Protein AF-A0A0C9XJN9-F1 (afdb_monomer_lite)

Secondary structure (DSSP, 8-state):
--HHHHHHHHHHHHHHHHHHHHS-HHHHHHHHHHHHHHHHHHHHHHHT-HHHHHHHHHHHHHHHHHHHHHHHHHHHTTTTTT--HHHHHHHHHHHHHHHHHHHHHHHHHHHT-SHHHHHHHHHTTHHHHHHHHHHHHHHHHHHHHHHHHHHHHHHHHHHHHHHHH-TT-----S--SSSSSSSSSSS-----

Sequence (192 aa):
MFSALQDNQEIKSSVWMIILSIIPSDLVRTGALLLGGTIVISHIVHAIRPRDLMDKLQMRLLHAEEKRKALKATIDSGIMVEADANFIEQIERRFRRLRYNVFALQERTLLASGLLQEIQAVRRGQSFEIYKCLEDVKALEKELEIHRATVMKNRYYWWRRSEVTSPWKYPLFSCFPLLAGLRFLCSFVLPV

Structure (mmCIF, N/CA/C/O backbone):
data_AF-A0A0C9XJN9-F1
#
_entry.id   AF-A0A0C9XJN9-F1
#
loop_
_atom_site.group_PDB
_atom_site.id
_atom_site.type_symbol
_atom_site.label_atom_id
_atom_site.label_alt_id
_atom_site.label_comp_id
_atom_site.label_asym_id
_atom_site.label_entity_id
_atom_site.label_seq_id
_atom_site.pdbx_PDB_ins_code
_atom_site.Cartn_x
_atom_site.Cartn_y
_atom_site.Cartn_z
_atom_site.occupancy
_atom_site.B_iso_or_equiv
_atom_site.auth_seq_id
_atom_site.auth_comp_id
_atom_site.auth_asym_id
_atom_site.auth_atom_id
_atom_site.pdbx_PDB_model_num
ATOM 1 N N . MET A 1 1 ? -13.329 -28.765 62.875 1.00 46.09 1 MET A N 1
ATOM 2 C CA . MET A 1 1 ? -13.059 -27.682 61.896 1.00 46.09 1 MET A CA 1
ATOM 3 C C . MET A 1 1 ? -13.474 -28.018 60.460 1.00 46.09 1 MET A C 1
ATOM 5 O O . MET A 1 1 ? -13.757 -27.081 59.733 1.00 46.09 1 MET A O 1
ATOM 9 N N . PHE A 1 2 ? -13.575 -29.292 60.048 1.00 46.88 2 PHE A N 1
ATOM 10 C CA . PHE A 1 2 ? -14.027 -29.671 58.694 1.00 46.88 2 PHE A CA 1
ATOM 11 C C . PHE A 1 2 ? -15.536 -29.470 58.431 1.00 46.88 2 PHE A C 1
ATOM 13 O O . PHE A 1 2 ? -15.917 -29.177 57.305 1.00 46.88 2 PHE A O 1
ATOM 20 N N . SER A 1 3 ? -16.385 -29.537 59.462 1.00 51.47 3 SER A N 1
ATOM 21 C CA . SER A 1 3 ? -17.848 -29.439 59.313 1.00 51.47 3 SER A CA 1
ATOM 22 C C . SER A 1 3 ? -18.331 -28.059 58.829 1.00 51.47 3 SER A C 1
ATOM 24 O O . SER A 1 3 ? -19.159 -27.980 57.935 1.00 51.47 3 SER A O 1
ATOM 26 N N . ALA A 1 4 ? -17.729 -26.961 59.306 1.00 50.91 4 ALA A N 1
ATOM 27 C CA . ALA A 1 4 ? -18.144 -25.596 58.945 1.00 50.91 4 ALA A CA 1
ATOM 28 C C . ALA A 1 4 ? -17.757 -25.163 57.510 1.00 50.91 4 ALA A C 1
ATOM 30 O O . ALA A 1 4 ? -18.305 -24.197 56.972 1.00 50.91 4 ALA A O 1
ATOM 31 N N . LEU A 1 5 ? -16.794 -25.849 56.882 1.00 49.41 5 LEU A N 1
ATOM 32 C CA . LEU A 1 5 ? -16.439 -25.635 55.472 1.00 49.41 5 LEU A CA 1
ATOM 33 C C . LEU A 1 5 ? -17.389 -26.390 54.538 1.00 49.41 5 LEU A C 1
ATOM 35 O O . LEU A 1 5 ? -17.719 -25.878 53.471 1.00 49.41 5 LEU A O 1
ATOM 39 N N . GLN A 1 6 ? -17.852 -27.566 54.965 1.00 51.94 6 GLN A N 1
ATOM 40 C CA . GLN A 1 6 ? -18.775 -28.404 54.206 1.00 51.94 6 GLN A CA 1
ATOM 41 C C . GLN A 1 6 ? -20.182 -27.788 54.163 1.00 51.94 6 GLN A C 1
ATOM 43 O O . GLN A 1 6 ? -20.753 -27.674 53.079 1.00 51.94 6 GLN A O 1
ATOM 48 N N . ASP A 1 7 ? -20.651 -27.226 55.284 1.00 55.78 7 ASP A N 1
ATOM 49 C CA . ASP A 1 7 ? -21.923 -26.488 55.352 1.00 55.78 7 ASP A CA 1
ATOM 50 C C . ASP A 1 7 ? -21.935 -25.279 54.400 1.00 55.78 7 ASP A C 1
ATOM 52 O O . ASP A 1 7 ? -22.886 -25.056 53.654 1.00 55.78 7 ASP A O 1
ATOM 56 N N . ASN A 1 8 ? -20.837 -24.516 54.335 1.00 59.59 8 ASN A N 1
ATOM 57 C CA . ASN A 1 8 ? -20.725 -23.381 53.413 1.00 59.59 8 ASN A CA 1
ATOM 58 C C . ASN A 1 8 ? -20.708 -23.800 51.936 1.00 59.59 8 ASN A C 1
ATOM 60 O O . ASN A 1 8 ? -21.125 -23.025 51.072 1.00 59.59 8 ASN A O 1
ATOM 64 N N . GLN A 1 9 ? -20.215 -25.000 51.627 1.00 57.84 9 GLN A N 1
ATOM 65 C CA . GLN A 1 9 ? -20.117 -25.513 50.264 1.00 57.84 9 GLN A CA 1
ATOM 66 C C . GLN A 1 9 ? -21.466 -26.062 49.774 1.00 57.84 9 GLN A C 1
ATOM 68 O O . GLN A 1 9 ? -21.855 -25.795 48.633 1.00 57.84 9 GLN A O 1
ATOM 73 N N . GLU A 1 10 ? -22.220 -26.730 50.650 1.00 59.00 10 GLU A N 1
ATOM 74 C CA . GLU A 1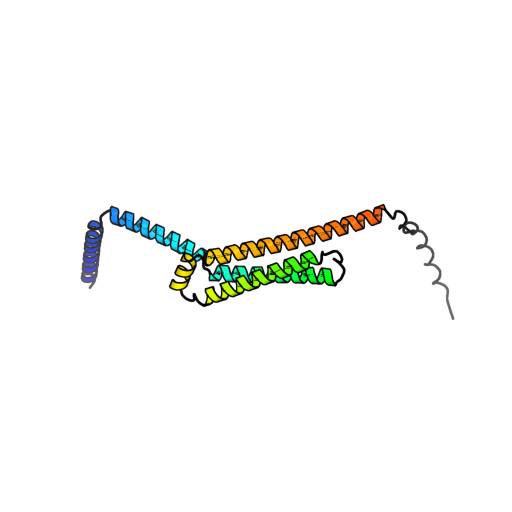 10 ? -23.592 -27.186 50.389 1.00 59.00 10 GLU A CA 1
ATOM 75 C C . GLU A 1 10 ? -24.580 -26.019 50.265 1.00 59.00 10 GLU A C 1
ATOM 77 O O . GLU A 1 10 ? -25.413 -26.006 49.350 1.00 59.00 10 GLU A O 1
ATOM 82 N N . ILE A 1 11 ? -24.433 -24.988 51.106 1.00 61.34 11 ILE A N 1
ATOM 83 C CA . ILE A 1 11 ? -25.227 -23.755 51.010 1.00 61.34 11 ILE A CA 1
ATOM 84 C C . ILE A 1 11 ? -24.917 -23.029 49.696 1.00 61.34 11 ILE A C 1
ATOM 86 O O . ILE A 1 11 ? -25.841 -22.635 48.983 1.00 61.34 11 ILE A O 1
ATOM 90 N N . LYS A 1 12 ? -23.638 -22.913 49.305 1.00 64.19 12 LYS A N 1
ATOM 91 C CA . LYS A 1 12 ? -23.269 -22.343 47.997 1.00 64.19 12 LYS A CA 1
ATOM 92 C C . LYS A 1 12 ? -23.894 -23.135 46.852 1.00 64.19 12 LYS A C 1
ATOM 94 O O . LYS A 1 12 ? -24.492 -22.532 45.968 1.00 64.19 12 LYS A O 1
ATOM 99 N N . SER A 1 13 ? -23.768 -24.461 46.868 1.00 66.25 13 SER A N 1
ATOM 100 C CA . SER A 1 13 ? -24.284 -25.347 45.816 1.00 66.25 13 SER A CA 1
ATOM 101 C C . SER A 1 13 ? -25.801 -25.211 45.638 1.00 66.25 13 SER A C 1
ATOM 103 O O . SER A 1 13 ? -26.292 -25.023 44.523 1.00 66.25 13 SER A O 1
ATOM 105 N N . SER A 1 14 ? -26.539 -25.202 46.750 1.00 68.75 14 SER A N 1
ATOM 106 C CA . SER A 1 14 ? -28.000 -25.067 46.751 1.00 68.75 14 SER A CA 1
ATOM 107 C C . SER A 1 14 ? -28.451 -23.699 46.236 1.00 68.75 14 SER A C 1
ATOM 109 O O . SER A 1 14 ? -29.376 -23.607 45.431 1.00 68.75 14 SER A O 1
ATOM 111 N N . VAL A 1 15 ? -27.751 -22.630 46.628 1.00 75.31 15 VAL A N 1
ATOM 112 C CA . VAL A 1 15 ? -28.018 -21.268 46.144 1.00 75.31 15 VAL A CA 1
ATOM 113 C C . VAL A 1 15 ? -27.729 -21.142 44.642 1.00 75.31 15 VAL A C 1
ATOM 115 O O . VAL A 1 15 ? -28.530 -20.552 43.919 1.00 75.31 15 VAL A O 1
ATOM 118 N N . TRP A 1 16 ? -26.646 -21.745 44.139 1.00 68.62 16 TRP A N 1
ATOM 119 C CA . TRP A 1 16 ? -26.344 -21.768 42.702 1.00 68.62 16 TRP A CA 1
ATOM 120 C C . TRP A 1 16 ? -27.405 -22.520 41.888 1.00 68.62 16 TRP A C 1
ATOM 122 O O . TRP A 1 16 ? -27.782 -22.044 40.818 1.00 68.62 16 TRP A O 1
ATOM 132 N N . MET A 1 17 ? -27.937 -23.641 42.391 1.00 72.69 17 MET A N 1
ATOM 133 C CA . MET A 1 17 ? -29.028 -24.364 41.720 1.00 72.69 17 MET A CA 1
ATOM 134 C C . MET A 1 17 ? -30.319 -23.544 41.634 1.00 72.69 17 MET A C 1
ATOM 136 O O . MET A 1 17 ? -30.967 -23.549 40.590 1.00 72.69 17 MET A O 1
ATOM 140 N N . ILE A 1 18 ? -30.677 -22.805 42.690 1.00 70.19 18 ILE A N 1
ATOM 141 C CA . ILE A 1 18 ? -31.868 -21.940 42.693 1.00 70.19 18 ILE A CA 1
ATOM 142 C C . ILE A 1 18 ? -31.698 -20.799 41.684 1.00 70.19 18 ILE A C 1
ATOM 144 O O . ILE A 1 18 ? -32.596 -20.538 40.886 1.00 70.19 18 ILE A O 1
ATOM 148 N N . ILE A 1 19 ? -30.524 -20.161 41.658 1.00 65.25 19 ILE A N 1
ATOM 149 C CA . ILE A 1 19 ? -30.217 -19.089 40.702 1.00 65.25 19 ILE A CA 1
ATOM 150 C C . ILE A 1 19 ? -30.276 -19.612 39.258 1.00 65.25 19 ILE A C 1
ATOM 152 O O . ILE A 1 19 ? -30.879 -18.965 38.406 1.00 65.25 19 ILE A O 1
ATOM 156 N N . LEU A 1 20 ? -29.717 -20.795 38.978 1.00 64.06 20 LEU A N 1
ATOM 157 C CA . LEU A 1 20 ? -29.763 -21.410 37.644 1.00 64.06 20 LEU A CA 1
ATOM 158 C C . LEU A 1 20 ? -31.176 -21.869 37.247 1.00 64.06 20 LEU A C 1
ATOM 160 O O . LEU A 1 20 ? -31.517 -21.811 36.069 1.00 64.06 20 LEU A O 1
ATOM 164 N N . SER A 1 21 ? -32.007 -22.274 38.212 1.00 65.25 21 SER A N 1
ATOM 165 C CA . SER A 1 21 ? -33.401 -22.687 37.996 1.00 65.25 21 SER A CA 1
ATOM 166 C C . SER A 1 21 ? -34.347 -21.523 37.692 1.00 65.25 21 SER A C 1
ATOM 168 O O . SER A 1 21 ? -35.400 -21.747 37.096 1.00 65.25 21 SER A O 1
ATOM 170 N N . ILE A 1 22 ? -34.021 -20.304 38.130 1.00 70.50 22 ILE A N 1
ATOM 171 C CA . ILE A 1 22 ? -34.845 -19.104 37.907 1.00 70.50 22 ILE A CA 1
ATOM 172 C C . ILE A 1 22 ? -34.565 -18.489 36.529 1.00 70.50 22 ILE A C 1
ATOM 174 O O . ILE A 1 22 ? -35.400 -17.760 35.996 1.00 70.50 22 ILE A O 1
ATOM 178 N N . ILE A 1 23 ? -33.409 -18.783 35.928 1.00 65.12 23 ILE A N 1
ATOM 179 C CA . ILE A 1 23 ? -33.031 -18.245 34.622 1.00 65.12 23 ILE A CA 1
ATOM 180 C C . ILE A 1 23 ? -33.812 -18.996 33.532 1.00 65.12 23 ILE A C 1
ATOM 182 O O . ILE A 1 23 ? -33.575 -20.187 33.321 1.00 65.12 23 ILE A O 1
ATOM 186 N N . PRO A 1 24 ? -34.724 -18.332 32.798 1.00 73.50 24 PRO A N 1
ATOM 187 C CA . PRO A 1 24 ? -35.460 -18.995 31.735 1.00 73.50 24 PRO A CA 1
ATOM 188 C C . PRO A 1 24 ? -34.492 -19.447 30.637 1.00 73.50 24 PRO A C 1
ATOM 190 O O . PRO A 1 24 ? -33.534 -18.745 30.305 1.00 73.50 24 PRO A O 1
ATOM 193 N N . SER A 1 25 ? -34.755 -20.620 30.053 1.00 71.31 25 SER A N 1
ATOM 194 C CA . SER A 1 25 ? -33.930 -21.213 28.986 1.00 71.31 25 SER A CA 1
ATOM 195 C C . SER A 1 25 ? -33.677 -20.233 27.828 1.00 71.31 25 SER A C 1
ATOM 197 O O . SER A 1 25 ? -32.578 -20.182 27.269 1.00 71.31 25 SER A O 1
ATOM 199 N N . ASP A 1 26 ? -34.650 -19.363 27.548 1.00 72.75 26 ASP A N 1
ATOM 200 C CA . ASP A 1 26 ? -34.541 -18.300 26.550 1.00 72.75 26 ASP A CA 1
ATOM 201 C C . ASP A 1 26 ? -33.481 -17.245 26.892 1.00 72.75 26 ASP A C 1
ATOM 203 O O . ASP A 1 26 ? -32.819 -16.733 25.988 1.00 72.75 26 ASP A O 1
ATOM 207 N N . LEU A 1 27 ? -33.239 -16.949 28.173 1.00 75.00 27 LEU A N 1
ATOM 208 C CA . LEU A 1 27 ? -32.198 -16.009 28.600 1.00 75.00 27 LEU A CA 1
ATOM 209 C C . LEU A 1 27 ? -30.798 -16.607 28.422 1.00 75.00 27 LEU A C 1
ATOM 211 O O . LEU A 1 27 ? -29.891 -15.907 27.980 1.00 75.00 27 LEU A O 1
ATOM 215 N N . VAL A 1 28 ? -30.628 -17.908 28.690 1.00 75.12 28 VAL A N 1
ATOM 216 C CA . VAL A 1 28 ? -29.363 -18.621 28.432 1.00 75.12 28 VAL A CA 1
ATOM 217 C C . VAL A 1 28 ? -29.086 -18.678 26.933 1.00 75.12 28 VAL A C 1
ATOM 219 O O . VAL A 1 28 ? -27.970 -18.402 26.497 1.00 75.12 28 VAL A O 1
ATOM 222 N N . ARG A 1 29 ? -30.111 -18.965 26.123 1.00 74.31 29 ARG A N 1
ATOM 223 C CA . ARG A 1 29 ? -29.998 -19.012 24.661 1.00 74.31 29 ARG A CA 1
ATOM 224 C C . ARG A 1 29 ? -29.689 -17.640 24.061 1.00 74.31 29 ARG A C 1
ATOM 226 O O . ARG A 1 29 ? -28.806 -17.528 23.211 1.00 74.31 29 ARG A O 1
ATOM 233 N N . THR A 1 30 ? -30.367 -16.595 24.531 1.00 79.75 30 THR A N 1
ATOM 234 C CA . THR A 1 30 ? -30.127 -15.209 24.098 1.00 79.75 30 THR A CA 1
ATOM 235 C C . THR A 1 30 ? -28.755 -14.721 24.563 1.00 79.75 30 THR A C 1
ATOM 237 O O . THR A 1 30 ? -28.025 -14.110 23.786 1.00 79.75 30 THR A O 1
ATOM 240 N N . GLY A 1 31 ? -28.352 -15.057 25.791 1.00 77.81 31 GLY A N 1
ATOM 241 C CA . GLY A 1 31 ? -27.025 -14.768 26.329 1.00 77.81 31 GLY A CA 1
ATOM 242 C C . GLY A 1 31 ? -25.911 -15.461 25.546 1.00 77.81 31 GLY A C 1
ATOM 243 O O . GLY A 1 31 ? -24.922 -14.820 25.206 1.00 77.81 31 GLY A O 1
ATOM 244 N N . ALA A 1 32 ? -26.091 -16.731 25.177 1.00 79.75 32 ALA A N 1
ATOM 245 C CA . ALA A 1 32 ? -25.145 -17.473 24.345 1.00 79.75 32 ALA A CA 1
ATOM 246 C C . ALA A 1 32 ? -25.030 -16.889 22.927 1.00 79.75 32 ALA A C 1
ATOM 248 O O . ALA A 1 32 ? -23.923 -16.772 22.403 1.00 79.75 32 ALA A O 1
ATOM 249 N N . LEU A 1 33 ? -26.145 -16.462 22.324 1.00 77.75 33 LEU A N 1
ATOM 250 C CA . LEU A 1 33 ? -26.145 -15.762 21.034 1.00 77.75 33 LEU A CA 1
ATOM 251 C C . LEU A 1 33 ? -25.441 -14.399 21.117 1.00 77.75 33 LEU A C 1
ATOM 253 O O . LEU A 1 33 ? -24.664 -14.058 20.227 1.00 77.75 33 LEU A O 1
ATOM 257 N N . LEU A 1 34 ? -25.664 -13.638 22.191 1.00 78.81 34 LEU A N 1
ATOM 258 C CA . LEU A 1 34 ? -25.014 -12.344 22.422 1.00 78.81 34 LEU A CA 1
ATOM 259 C C . LEU A 1 34 ? -23.513 -12.490 22.704 1.00 78.81 34 LEU A C 1
ATOM 261 O O . LEU A 1 34 ? -22.707 -11.748 22.145 1.00 78.81 34 LEU A O 1
ATOM 265 N N . LEU A 1 35 ? -23.110 -13.461 23.524 1.00 76.56 35 LEU A N 1
ATOM 266 C CA . LEU A 1 35 ? -21.700 -13.758 23.792 1.00 76.56 35 LEU A CA 1
ATOM 267 C C . LEU A 1 35 ? -20.997 -14.282 22.537 1.00 76.56 35 LEU A C 1
ATOM 269 O O . LEU A 1 35 ? -19.944 -13.773 22.170 1.00 76.56 35 LEU A O 1
ATOM 273 N N . GLY A 1 36 ? -21.608 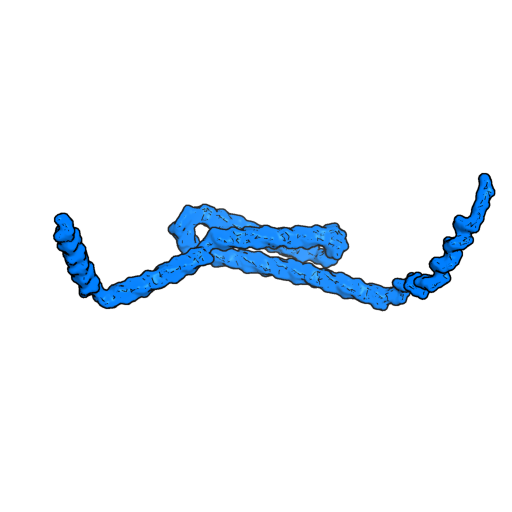-15.226 21.818 1.00 74.62 36 GLY A N 1
ATOM 274 C CA . GLY A 1 36 ? -21.078 -15.720 20.547 1.00 74.62 36 GLY A CA 1
ATOM 275 C C . GLY A 1 36 ? -20.936 -14.602 19.512 1.00 74.62 36 GLY A C 1
ATOM 276 O O . GLY A 1 36 ? -19.886 -14.462 18.884 1.00 74.62 36 GLY A O 1
ATOM 277 N N . GLY A 1 37 ? -21.950 -13.742 19.393 1.00 72.00 37 GLY A N 1
ATOM 278 C CA . GLY A 1 37 ? -21.922 -12.577 18.511 1.00 72.00 37 GLY A CA 1
ATOM 279 C C . GLY A 1 37 ? -20.837 -11.569 18.887 1.00 72.00 37 GLY A C 1
ATOM 280 O O . GLY A 1 37 ? -20.096 -11.110 18.020 1.00 72.00 37 GLY A O 1
ATOM 281 N N . THR A 1 38 ? -20.689 -11.245 20.173 1.00 71.50 38 THR A N 1
ATOM 282 C CA . THR A 1 38 ? -19.665 -10.289 20.631 1.00 71.50 38 THR A CA 1
ATOM 283 C C . THR A 1 38 ? -18.250 -10.836 20.483 1.00 71.50 38 THR A C 1
ATOM 285 O O . THR A 1 38 ? -17.370 -10.066 20.113 1.00 71.50 38 THR A O 1
ATOM 288 N N . ILE A 1 39 ? -18.024 -12.143 20.666 1.00 69.88 39 ILE A N 1
ATOM 289 C CA . ILE A 1 39 ? -16.729 -12.784 20.393 1.00 69.88 39 ILE A CA 1
ATOM 290 C C . ILE A 1 39 ? -16.387 -12.673 18.906 1.00 69.88 39 ILE A C 1
ATOM 292 O O . ILE A 1 39 ? -15.291 -12.230 18.574 1.00 69.88 39 ILE A O 1
ATOM 296 N N . VAL A 1 40 ? -17.320 -12.998 18.005 1.00 66.69 40 VAL A N 1
ATOM 297 C CA . VAL A 1 40 ? -17.091 -12.902 16.551 1.00 66.69 40 VAL A CA 1
ATOM 298 C C . VAL A 1 40 ? -16.804 -11.459 16.133 1.00 66.69 40 VAL A C 1
ATOM 300 O O . VAL A 1 40 ? -15.829 -11.201 15.429 1.00 66.69 40 VAL A O 1
ATOM 303 N N . ILE A 1 41 ? -17.601 -10.500 16.608 1.00 67.19 41 ILE A N 1
ATOM 304 C CA . ILE A 1 41 ? -17.407 -9.078 16.297 1.00 67.19 41 ILE A CA 1
ATOM 305 C C . ILE A 1 41 ? -16.085 -8.574 16.887 1.00 67.19 41 ILE A C 1
ATOM 307 O O . ILE A 1 41 ? -15.339 -7.884 16.199 1.00 67.19 41 ILE A O 1
ATOM 311 N N . SER A 1 42 ? -15.752 -8.949 18.124 1.00 63.22 42 SER A N 1
ATOM 312 C CA . SER A 1 42 ? -14.486 -8.589 18.768 1.00 63.22 42 SER A CA 1
ATOM 313 C C . SER A 1 42 ? -13.288 -9.152 18.005 1.00 63.22 42 SER A C 1
ATOM 315 O O . SER A 1 42 ? -12.322 -8.428 17.776 1.00 63.22 42 SER A O 1
ATOM 317 N N . HIS A 1 43 ? -13.374 -10.393 17.523 1.00 61.03 43 HIS A N 1
ATOM 318 C CA . HIS A 1 43 ? -12.314 -11.033 16.748 1.00 61.03 43 HIS A CA 1
ATOM 319 C C . HIS A 1 43 ? -12.125 -10.380 15.370 1.00 61.03 43 HIS A C 1
ATOM 321 O O . HIS A 1 43 ? -10.994 -10.193 14.921 1.00 61.03 43 HIS A O 1
ATOM 327 N N . ILE A 1 44 ? -13.219 -9.977 14.714 1.00 62.06 44 ILE A N 1
ATOM 328 C CA . ILE A 1 44 ? -13.185 -9.224 13.452 1.00 62.06 44 ILE A CA 1
ATOM 329 C C . ILE A 1 44 ? -12.580 -7.834 13.676 1.00 62.06 44 ILE A C 1
ATOM 331 O O . ILE A 1 44 ? -11.708 -7.410 12.923 1.00 62.06 44 ILE A O 1
ATOM 335 N N . VAL A 1 45 ? -12.990 -7.134 14.734 1.00 61.97 45 VAL A N 1
ATOM 336 C CA . VAL A 1 45 ? -12.446 -5.816 15.090 1.00 61.97 45 VAL A CA 1
ATOM 337 C C . VAL A 1 45 ? -10.958 -5.909 15.436 1.00 61.97 45 VAL A C 1
ATOM 339 O O . VAL A 1 45 ? -10.190 -5.042 15.022 1.00 61.97 45 VAL A O 1
ATOM 342 N N . HIS A 1 46 ? -10.527 -6.977 16.116 1.00 58.91 46 HIS A N 1
ATOM 343 C CA . HIS A 1 46 ? -9.112 -7.227 16.390 1.00 58.91 46 HIS A CA 1
ATOM 344 C C . HIS A 1 46 ? -8.305 -7.544 15.128 1.00 58.91 46 HIS A C 1
ATOM 346 O O . HIS A 1 46 ? -7.200 -7.031 14.985 1.00 58.91 46 HIS A O 1
ATOM 352 N N . ALA A 1 47 ? -8.846 -8.321 14.188 1.00 59.69 47 ALA A N 1
ATOM 353 C CA . ALA A 1 47 ? -8.185 -8.591 12.907 1.00 59.69 47 ALA A CA 1
ATOM 354 C C . ALA A 1 47 ? -8.098 -7.345 12.003 1.00 59.69 47 ALA A C 1
ATOM 356 O O . ALA A 1 47 ? -7.228 -7.253 11.138 1.00 59.69 47 ALA A O 1
ATOM 357 N N . ILE A 1 48 ? -8.999 -6.381 12.204 1.00 65.62 48 ILE A N 1
ATOM 358 C CA . ILE A 1 48 ? -9.108 -5.132 11.440 1.00 65.62 48 ILE A CA 1
ATOM 359 C C . ILE A 1 48 ? -8.493 -3.961 12.230 1.00 65.62 48 ILE A C 1
ATOM 361 O O . ILE A 1 48 ? -8.822 -2.793 12.007 1.00 65.62 48 ILE A O 1
ATOM 365 N N . ARG A 1 49 ? -7.581 -4.243 13.170 1.00 72.56 49 ARG A N 1
ATOM 366 C CA . ARG A 1 49 ? -6.978 -3.193 13.989 1.00 72.56 49 ARG A CA 1
ATOM 367 C C . ARG A 1 49 ? -6.308 -2.148 13.081 1.00 72.56 49 ARG A C 1
ATOM 369 O O . ARG A 1 49 ? -5.402 -2.496 12.321 1.00 72.56 49 ARG A O 1
ATOM 376 N N . PRO A 1 50 ? -6.725 -0.867 13.138 1.00 71.88 50 PRO A N 1
ATOM 377 C CA . PRO A 1 50 ? -6.230 0.156 12.218 1.00 71.88 50 PRO A CA 1
ATOM 378 C C . PRO A 1 50 ? -4.714 0.346 12.300 1.00 71.88 50 PRO A C 1
ATOM 380 O O . PRO A 1 50 ? -4.088 0.651 11.293 1.00 71.88 50 PRO A O 1
ATOM 383 N N . ARG A 1 51 ? -4.121 0.112 13.479 1.00 78.44 51 ARG A N 1
ATOM 384 C CA . ARG A 1 51 ? -2.670 0.177 13.708 1.00 78.44 51 ARG A CA 1
ATOM 385 C C . ARG A 1 51 ? -1.906 -0.891 12.931 1.00 78.44 51 ARG A C 1
ATOM 387 O O . ARG A 1 51 ? -1.068 -0.542 12.114 1.00 78.44 51 ARG A O 1
ATOM 394 N N . ASP A 1 52 ? -2.268 -2.160 13.090 1.00 82.06 52 ASP A N 1
ATOM 395 C CA . ASP A 1 52 ? -1.611 -3.267 12.383 1.00 82.06 52 ASP A CA 1
ATOM 396 C C . ASP A 1 52 ? -1.743 -3.111 10.855 1.00 82.06 52 ASP A C 1
ATOM 398 O O . ASP A 1 52 ? -0.817 -3.395 10.089 1.00 82.06 52 ASP A O 1
ATOM 402 N N . LEU A 1 53 ? -2.897 -2.612 10.392 1.00 82.25 53 LEU A N 1
ATOM 403 C CA . LEU A 1 53 ? -3.112 -2.285 8.983 1.00 82.25 53 LEU A CA 1
ATOM 404 C C . LEU A 1 53 ? -2.258 -1.094 8.522 1.00 82.25 53 LEU A C 1
ATOM 406 O O . LEU A 1 53 ? -1.752 -1.122 7.398 1.00 82.25 53 LEU A O 1
ATOM 410 N N . MET A 1 54 ? -2.081 -0.075 9.367 1.00 86.12 54 MET A N 1
ATOM 411 C CA . MET A 1 54 ? -1.230 1.083 9.093 1.00 86.12 54 MET A CA 1
ATOM 412 C C . MET A 1 54 ? 0.241 0.680 8.974 1.00 86.12 54 MET A C 1
ATOM 414 O O . MET A 1 54 ? 0.886 1.046 7.994 1.00 86.12 54 MET A O 1
ATOM 418 N N . ASP A 1 55 ? 0.748 -0.141 9.892 1.00 87.06 55 ASP A N 1
ATOM 419 C CA . ASP A 1 55 ? 2.131 -0.632 9.858 1.00 87.06 55 ASP A CA 1
ATOM 420 C C . ASP A 1 55 ? 2.390 -1.433 8.574 1.00 87.06 55 ASP A C 1
ATOM 422 O O . ASP A 1 55 ? 3.376 -1.231 7.859 1.00 87.06 55 ASP A O 1
ATOM 426 N N . LYS A 1 56 ? 1.439 -2.297 8.199 1.00 88.62 56 LYS A N 1
ATOM 427 C CA . LYS A 1 56 ? 1.499 -3.051 6.942 1.00 88.62 56 LYS A CA 1
ATOM 428 C C . LYS A 1 56 ? 1.472 -2.141 5.713 1.00 88.62 56 LYS A C 1
ATOM 430 O O . LYS A 1 56 ? 2.160 -2.427 4.728 1.00 88.62 56 LYS A O 1
ATOM 435 N N . LEU A 1 57 ? 0.669 -1.077 5.744 1.00 88.31 57 LEU A N 1
ATOM 436 C CA . LEU A 1 57 ? 0.598 -0.083 4.675 1.00 88.31 57 LEU A CA 1
ATOM 437 C C . LEU A 1 57 ? 1.919 0.684 4.547 1.00 88.31 57 LEU A C 1
ATOM 439 O O . LEU A 1 57 ? 2.421 0.829 3.434 1.00 88.31 57 LEU A O 1
ATOM 443 N N . GLN A 1 58 ? 2.513 1.111 5.662 1.00 89.75 58 GLN A N 1
ATOM 444 C CA . GLN A 1 58 ? 3.804 1.801 5.690 1.00 89.75 58 GLN A CA 1
ATOM 445 C C . GLN A 1 58 ? 4.927 0.935 5.124 1.00 89.75 58 GLN A C 1
ATOM 447 O O . GLN A 1 58 ? 5.655 1.381 4.237 1.00 89.75 58 GLN A O 1
ATOM 452 N N . MET A 1 59 ? 5.026 -0.322 5.564 1.00 89.62 59 MET A N 1
ATOM 453 C CA . MET A 1 59 ? 6.036 -1.255 5.059 1.00 89.62 59 MET A CA 1
ATOM 454 C C . MET A 1 59 ? 5.915 -1.468 3.547 1.00 89.62 59 MET A C 1
ATOM 456 O O . MET A 1 59 ? 6.914 -1.461 2.828 1.00 89.62 59 MET A O 1
ATOM 460 N N . ARG A 1 60 ? 4.687 -1.604 3.034 1.00 88.62 60 ARG A N 1
ATOM 461 C CA . ARG A 1 60 ? 4.449 -1.727 1.587 1.00 88.62 60 ARG A CA 1
ATOM 462 C C . ARG A 1 60 ? 4.768 -0.446 0.829 1.00 88.62 60 ARG A C 1
ATOM 464 O O . ARG A 1 60 ? 5.305 -0.517 -0.270 1.00 88.62 60 ARG A O 1
ATOM 471 N N . LEU A 1 61 ? 4.459 0.715 1.400 1.00 90.38 61 LEU A N 1
ATOM 472 C CA . LEU A 1 61 ? 4.782 1.998 0.785 1.00 90.38 61 LEU A CA 1
ATOM 473 C C . LEU A 1 61 ? 6.301 2.191 0.660 1.00 90.38 61 LEU A C 1
ATOM 475 O O . LEU A 1 61 ? 6.763 2.630 -0.392 1.00 90.38 61 LEU A O 1
ATOM 479 N N . LEU A 1 62 ? 7.073 1.808 1.682 1.00 90.25 62 LEU A N 1
ATOM 480 C CA . LEU A 1 62 ? 8.540 1.824 1.641 1.00 90.25 62 LEU A CA 1
ATOM 481 C C . LEU A 1 62 ? 9.086 0.895 0.553 1.00 90.25 62 LEU A C 1
ATOM 483 O O . LEU A 1 62 ? 9.878 1.325 -0.282 1.00 90.25 62 LEU A O 1
ATOM 487 N N . HIS A 1 63 ? 8.597 -0.342 0.495 1.00 89.25 63 HIS A N 1
ATOM 488 C CA . HIS A 1 63 ? 8.996 -1.301 -0.534 1.00 89.25 63 HIS A CA 1
ATOM 489 C C . HIS A 1 63 ? 8.659 -0.815 -1.960 1.00 89.25 63 HIS A C 1
ATOM 491 O O . HIS A 1 63 ? 9.470 -0.932 -2.884 1.00 89.25 63 HIS A O 1
ATOM 497 N N . ALA A 1 64 ? 7.489 -0.200 -2.152 1.00 87.00 64 ALA A N 1
ATOM 498 C CA . ALA A 1 64 ? 7.129 0.432 -3.418 1.00 87.00 64 ALA A CA 1
ATOM 499 C C . ALA A 1 64 ? 8.049 1.625 -3.752 1.00 87.00 64 ALA A C 1
ATOM 501 O O . ALA A 1 64 ? 8.422 1.812 -4.916 1.00 87.00 64 ALA A O 1
ATOM 502 N N . GLU A 1 65 ? 8.458 2.414 -2.750 1.00 89.06 65 GLU A N 1
ATOM 503 C CA . GLU A 1 65 ? 9.424 3.509 -2.916 1.00 89.06 65 GLU A CA 1
ATOM 504 C C . GLU A 1 65 ? 10.791 2.994 -3.382 1.00 89.06 65 GLU A C 1
ATOM 506 O O . GLU A 1 65 ? 11.396 3.570 -4.290 1.00 89.06 65 GLU A O 1
ATOM 511 N N . GLU A 1 66 ? 11.266 1.901 -2.788 1.00 89.44 66 GLU A N 1
ATOM 512 C CA . GLU A 1 66 ? 12.525 1.244 -3.143 1.00 89.44 66 GLU A CA 1
ATOM 513 C C . GLU A 1 66 ? 12.497 0.716 -4.577 1.00 89.44 66 GLU A C 1
ATOM 515 O O . GLU A 1 66 ? 13.388 1.038 -5.369 1.00 89.44 66 GLU A O 1
ATOM 520 N N . LYS A 1 67 ? 11.435 -0.006 -4.962 1.00 85.62 67 LYS A N 1
ATOM 521 C CA . LYS A 1 67 ? 11.243 -0.473 -6.346 1.00 85.62 67 LYS A CA 1
ATOM 522 C C . LYS A 1 67 ? 11.266 0.682 -7.344 1.00 85.62 67 LYS A C 1
ATOM 524 O O . LYS A 1 67 ? 11.904 0.585 -8.394 1.00 85.62 67 LYS A O 1
ATOM 529 N N . ARG A 1 68 ? 10.613 1.799 -7.011 1.00 85.50 68 ARG A N 1
ATOM 530 C CA . ARG A 1 68 ? 10.625 3.010 -7.840 1.00 85.50 68 ARG A CA 1
ATOM 531 C C . ARG A 1 68 ? 12.029 3.613 -7.948 1.00 85.50 68 ARG A C 1
ATOM 533 O O . ARG A 1 68 ? 12.435 3.999 -9.041 1.00 85.50 68 ARG A O 1
ATOM 540 N N . LYS A 1 69 ? 12.775 3.715 -6.841 1.00 86.00 69 LYS A N 1
ATOM 541 C CA . LYS A 1 69 ? 14.160 4.228 -6.842 1.00 86.00 69 LYS A CA 1
ATOM 542 C C . LYS A 1 69 ? 15.080 3.355 -7.696 1.00 86.00 69 LYS A C 1
ATOM 544 O O . LYS A 1 69 ? 15.844 3.896 -8.487 1.00 86.00 69 LYS A O 1
ATOM 549 N N . ALA A 1 70 ? 14.955 2.032 -7.601 1.00 84.62 70 ALA A N 1
ATOM 550 C CA . ALA A 1 70 ? 15.710 1.096 -8.432 1.00 84.62 70 ALA A CA 1
ATOM 551 C C . ALA A 1 70 ? 15.388 1.258 -9.927 1.00 84.62 70 ALA A C 1
ATOM 553 O O . ALA A 1 70 ? 16.292 1.275 -10.764 1.00 84.62 70 ALA A O 1
ATOM 554 N N . LEU A 1 71 ? 14.106 1.441 -10.264 1.00 81.94 71 LEU A N 1
ATOM 555 C CA . LEU A 1 71 ? 13.690 1.740 -11.633 1.00 81.94 71 LEU A CA 1
ATOM 556 C C . LEU A 1 71 ? 14.333 3.040 -12.130 1.00 81.94 71 LEU A C 1
ATOM 558 O O . LEU A 1 71 ? 14.934 3.047 -13.200 1.00 81.94 71 LEU A O 1
ATOM 562 N N . LYS A 1 72 ? 14.278 4.109 -11.326 1.00 81.50 72 LYS A N 1
ATOM 563 C CA . LYS A 1 72 ? 14.889 5.399 -11.669 1.00 81.50 72 LYS A CA 1
ATOM 564 C C . LYS A 1 72 ? 16.403 5.284 -11.875 1.00 81.50 72 LYS A C 1
ATOM 566 O O . LYS A 1 72 ? 16.897 5.750 -12.888 1.00 81.50 72 LYS A O 1
ATOM 571 N N . ALA A 1 73 ? 17.117 4.567 -11.007 1.00 83.81 73 ALA A N 1
ATOM 572 C CA . ALA A 1 73 ? 18.552 4.321 -11.178 1.00 83.81 73 ALA A CA 1
ATOM 573 C C . ALA A 1 73 ? 18.879 3.549 -12.474 1.00 83.81 73 ALA A C 1
ATOM 575 O O . ALA A 1 73 ? 19.898 3.794 -13.119 1.00 83.81 73 ALA A O 1
ATOM 576 N N . THR A 1 74 ? 18.004 2.630 -12.891 1.00 79.81 74 THR A N 1
ATOM 577 C CA . THR A 1 74 ? 18.156 1.885 -14.155 1.00 79.81 74 THR A CA 1
ATOM 578 C C . THR A 1 74 ? 17.917 2.782 -15.382 1.00 79.81 74 THR A C 1
ATOM 580 O O . THR A 1 74 ? 18.529 2.589 -16.433 1.00 79.81 74 THR A O 1
ATOM 583 N N . ILE A 1 75 ? 17.045 3.782 -15.252 1.00 78.00 75 ILE A N 1
ATOM 584 C CA . ILE A 1 75 ? 16.798 4.798 -16.284 1.00 78.00 75 ILE A CA 1
ATOM 585 C C . ILE A 1 75 ? 17.986 5.760 -16.363 1.00 78.00 75 ILE A C 1
ATOM 587 O O . ILE A 1 75 ? 18.557 5.926 -17.437 1.00 78.00 75 ILE A O 1
ATOM 591 N N . ASP A 1 76 ? 18.416 6.302 -15.222 1.00 79.06 76 ASP A N 1
ATOM 592 C CA . ASP A 1 76 ? 19.522 7.263 -15.125 1.00 79.06 76 ASP A CA 1
ATOM 593 C C . ASP A 1 76 ? 20.858 6.655 -15.596 1.00 79.06 76 ASP A C 1
ATOM 595 O O . ASP A 1 76 ? 21.683 7.341 -16.193 1.00 79.06 76 ASP A O 1
ATOM 599 N N . SER A 1 77 ? 21.062 5.347 -15.398 1.00 80.00 77 SER A N 1
ATOM 600 C CA . SER A 1 77 ? 22.236 4.611 -15.906 1.00 80.00 77 SER A CA 1
ATOM 601 C C . SER A 1 77 ? 22.207 4.336 -17.416 1.00 80.00 77 SER A C 1
ATOM 603 O O . SER A 1 77 ? 23.114 3.689 -17.939 1.00 80.00 77 SER A O 1
ATOM 605 N N . GLY A 1 78 ? 21.176 4.787 -18.136 1.00 69.81 78 GLY A N 1
ATOM 606 C CA . GLY A 1 78 ? 21.063 4.597 -19.583 1.00 69.81 78 GLY A CA 1
ATOM 607 C C . GLY A 1 78 ? 20.785 3.147 -20.002 1.00 69.81 78 GLY A C 1
ATOM 608 O O . GLY A 1 78 ? 20.877 2.794 -21.176 1.00 69.81 78 GLY A O 1
ATOM 609 N N . ILE A 1 79 ? 20.424 2.278 -19.058 1.00 64.69 79 ILE A N 1
ATOM 610 C CA . ILE A 1 79 ? 20.021 0.893 -19.337 1.00 64.69 79 ILE A CA 1
ATOM 611 C C . ILE A 1 79 ? 18.568 0.869 -19.849 1.00 64.69 79 ILE A C 1
ATOM 613 O O . ILE A 1 79 ? 18.211 0.014 -20.663 1.00 64.69 79 ILE A O 1
ATOM 617 N N . MET A 1 80 ? 17.755 1.832 -19.400 1.00 63.53 80 MET A N 1
ATOM 618 C CA . MET A 1 80 ? 16.358 2.062 -19.787 1.00 63.53 80 MET A CA 1
ATOM 619 C C . MET A 1 80 ? 16.157 3.473 -20.379 1.00 63.53 80 MET A C 1
ATOM 621 O O . MET A 1 80 ? 15.292 4.217 -19.928 1.00 63.53 80 MET A O 1
ATOM 625 N N . VAL A 1 81 ? 16.943 3.844 -21.399 1.00 57.62 81 VAL A N 1
ATOM 626 C CA . VAL A 1 81 ? 16.838 5.151 -22.106 1.00 57.62 81 VAL A CA 1
ATOM 627 C C . VAL A 1 81 ? 15.442 5.400 -22.698 1.00 57.62 81 VAL A C 1
ATOM 629 O O . VAL A 1 81 ? 15.056 6.538 -22.926 1.00 57.62 81 VAL A O 1
ATOM 632 N N . GLU A 1 82 ? 14.663 4.340 -22.909 1.00 60.88 82 GLU A N 1
ATOM 633 C CA . GLU A 1 82 ? 13.344 4.379 -23.547 1.00 60.88 82 GLU A CA 1
ATOM 634 C C . GLU A 1 82 ? 12.170 4.442 -22.550 1.00 60.88 82 GLU A C 1
ATOM 636 O O . GLU A 1 82 ? 11.015 4.260 -22.936 1.00 60.88 82 GLU A O 1
ATOM 641 N N . ALA A 1 83 ? 12.433 4.653 -21.255 1.00 63.25 83 ALA A N 1
ATOM 642 C CA . ALA A 1 83 ? 11.352 4.875 -20.302 1.00 63.25 83 ALA A CA 1
ATOM 643 C C . ALA A 1 83 ? 10.654 6.205 -20.625 1.00 63.25 83 ALA A C 1
ATOM 645 O O . ALA A 1 83 ? 11.255 7.273 -20.525 1.00 63.25 83 ALA A O 1
ATOM 646 N N . ASP A 1 84 ? 9.384 6.121 -21.022 1.00 69.38 84 ASP A N 1
ATOM 647 C CA . ASP A 1 84 ? 8.562 7.274 -21.382 1.00 69.38 84 ASP A CA 1
ATOM 648 C C . ASP A 1 84 ? 8.549 8.293 -20.228 1.00 69.38 84 ASP A C 1
ATOM 650 O O . ASP A 1 84 ? 8.127 7.982 -19.108 1.00 69.38 84 ASP A O 1
ATOM 654 N N . ALA A 1 85 ? 9.028 9.513 -20.485 1.00 76.44 85 ALA A N 1
ATOM 655 C CA . ALA A 1 85 ? 9.069 10.587 -19.493 1.00 76.44 85 ALA A CA 1
ATOM 656 C C . ALA A 1 85 ? 7.677 10.844 -18.886 1.00 76.44 85 ALA A C 1
ATOM 658 O O . ALA A 1 85 ? 7.557 11.138 -17.694 1.00 76.44 85 ALA A O 1
ATOM 659 N N . ASN A 1 86 ? 6.622 10.630 -19.680 1.00 83.06 86 ASN A N 1
ATOM 660 C CA . ASN A 1 86 ? 5.235 10.737 -19.246 1.00 83.06 86 ASN A CA 1
ATOM 661 C C . ASN A 1 86 ? 4.872 9.670 -18.195 1.00 83.06 86 ASN A C 1
ATOM 663 O O . ASN A 1 86 ? 4.199 9.959 -17.204 1.00 83.06 86 ASN A O 1
ATOM 667 N N . PHE A 1 87 ? 5.376 8.442 -18.351 1.00 81.19 87 PHE A N 1
ATOM 668 C CA . PHE A 1 87 ? 5.157 7.356 -17.393 1.00 81.19 87 PHE A CA 1
ATOM 669 C C . PHE A 1 87 ? 5.841 7.632 -16.047 1.00 81.19 87 PHE A C 1
ATOM 671 O O . PHE A 1 87 ? 5.235 7.445 -14.986 1.00 81.19 87 PHE A O 1
ATOM 678 N N . ILE A 1 88 ? 7.082 8.131 -16.076 1.00 82.25 88 ILE A N 1
ATOM 679 C CA . ILE A 1 88 ? 7.830 8.503 -14.864 1.00 82.25 88 ILE A CA 1
ATOM 680 C C . ILE A 1 88 ? 7.083 9.599 -14.100 1.00 82.25 88 ILE A C 1
ATOM 682 O O . ILE A 1 88 ? 6.867 9.480 -12.889 1.00 82.25 88 ILE A O 1
ATOM 686 N N . GLU A 1 89 ? 6.635 10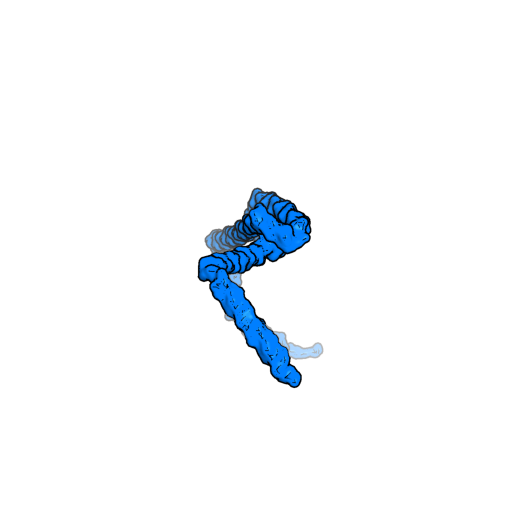.637 -14.805 1.00 86.81 89 GLU A N 1
ATOM 687 C CA . GLU A 1 89 ? 5.893 11.740 -14.203 1.00 86.81 89 GLU A CA 1
ATOM 688 C C . GLU A 1 89 ? 4.541 11.276 -13.629 1.00 86.81 89 GLU A C 1
ATOM 690 O O . GLU A 1 89 ? 4.157 11.655 -12.515 1.00 86.81 89 GLU A O 1
ATOM 695 N N . GLN A 1 90 ? 3.826 10.403 -14.343 1.00 88.00 90 GLN A N 1
ATOM 696 C CA . GLN A 1 90 ? 2.557 9.840 -13.884 1.00 88.00 90 GLN A CA 1
ATOM 697 C C . GLN A 1 90 ? 2.722 9.025 -12.595 1.00 88.00 90 GLN A C 1
ATOM 699 O O . GLN A 1 90 ? 1.940 9.209 -11.649 1.00 88.00 90 GLN A O 1
ATOM 704 N N . ILE A 1 91 ? 3.742 8.163 -12.523 1.00 86.88 91 ILE A N 1
ATOM 705 C CA . ILE A 1 91 ? 4.066 7.412 -11.304 1.00 86.88 91 ILE A CA 1
ATOM 706 C C . ILE A 1 91 ? 4.424 8.361 -10.173 1.00 86.88 91 ILE A C 1
ATOM 708 O O . ILE A 1 91 ? 3.948 8.172 -9.053 1.00 86.88 91 ILE A O 1
ATOM 712 N N . GLU A 1 92 ? 5.240 9.382 -10.431 1.00 89.06 92 GLU A N 1
ATOM 713 C CA . GLU A 1 92 ? 5.645 10.318 -9.388 1.00 89.06 92 GLU A CA 1
ATOM 714 C C . GLU A 1 92 ? 4.432 11.036 -8.787 1.00 89.06 92 GLU A C 1
ATOM 716 O O . GLU A 1 92 ? 4.282 11.096 -7.561 1.00 89.06 92 GLU A O 1
ATOM 721 N N . ARG A 1 93 ? 3.506 11.496 -9.635 1.00 90.50 93 ARG A N 1
ATOM 722 C CA . ARG A 1 93 ? 2.247 12.118 -9.204 1.00 90.50 93 ARG A CA 1
ATOM 723 C C . ARG A 1 93 ? 1.354 11.150 -8.422 1.00 90.50 93 ARG A C 1
ATOM 725 O O . ARG A 1 93 ? 0.710 11.565 -7.456 1.00 90.50 93 ARG A O 1
ATOM 732 N N . ARG A 1 94 ? 1.268 9.875 -8.820 1.00 89.44 94 ARG A N 1
ATOM 733 C CA . ARG A 1 94 ? 0.505 8.846 -8.079 1.00 89.44 94 ARG A CA 1
ATOM 734 C C . ARG A 1 94 ? 1.133 8.552 -6.721 1.00 89.44 94 ARG A C 1
ATOM 736 O O . ARG A 1 94 ? 0.433 8.573 -5.713 1.00 89.44 94 ARG A O 1
ATOM 743 N N . PHE A 1 95 ? 2.447 8.369 -6.681 1.00 88.38 95 PHE A N 1
ATOM 744 C CA . PHE A 1 95 ? 3.183 8.095 -5.452 1.00 88.38 95 PHE A CA 1
ATOM 745 C C . PHE A 1 95 ? 3.087 9.260 -4.461 1.00 88.38 95 PHE A C 1
ATOM 747 O O . PHE A 1 95 ? 2.852 9.047 -3.27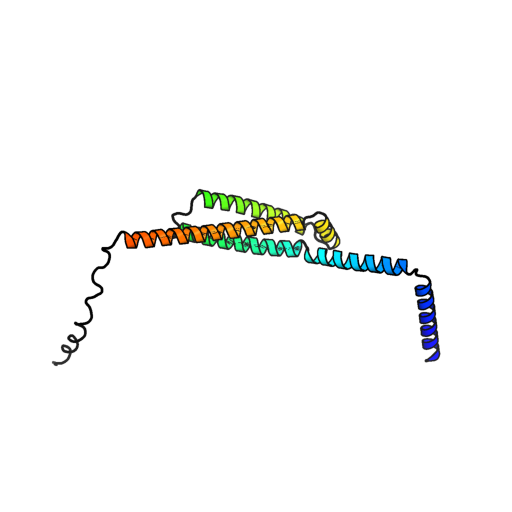5 1.00 88.38 95 PHE A O 1
ATOM 754 N N . ARG A 1 96 ? 3.191 10.506 -4.943 1.00 90.69 96 ARG A N 1
ATOM 755 C CA . ARG A 1 96 ? 3.035 11.710 -4.111 1.00 90.69 96 ARG A CA 1
ATOM 756 C C . ARG A 1 96 ? 1.647 11.781 -3.469 1.00 90.69 96 ARG A C 1
ATOM 758 O O . ARG A 1 96 ? 1.547 12.052 -2.276 1.00 90.69 96 ARG A O 1
ATOM 765 N N . ARG A 1 97 ? 0.592 11.483 -4.239 1.00 91.31 97 ARG A N 1
ATOM 766 C CA . ARG A 1 97 ? -0.787 11.399 -3.725 1.00 91.31 97 ARG A CA 1
ATOM 767 C C . ARG A 1 97 ? -0.946 10.293 -2.685 1.00 91.31 97 ARG A C 1
ATOM 769 O O . ARG A 1 97 ? -1.510 10.544 -1.628 1.00 91.31 97 ARG A O 1
ATOM 776 N N . LEU A 1 98 ? -0.409 9.102 -2.951 1.00 90.12 98 LEU A N 1
ATOM 777 C CA . LEU A 1 98 ? -0.459 7.991 -1.999 1.00 90.12 98 LEU A CA 1
ATOM 778 C C . LEU A 1 98 ? 0.252 8.334 -0.696 1.00 90.12 98 LEU A C 1
ATOM 780 O O . LEU A 1 98 ? -0.319 8.156 0.371 1.00 90.12 98 LEU A O 1
ATOM 784 N N . ARG A 1 99 ? 1.455 8.903 -0.776 1.00 89.69 99 ARG A N 1
ATOM 785 C CA . ARG A 1 99 ? 2.223 9.325 0.396 1.00 89.69 99 ARG A CA 1
ATOM 786 C C . ARG A 1 99 ? 1.453 10.346 1.238 1.00 89.69 99 ARG A C 1
ATOM 788 O O . ARG A 1 99 ? 1.403 10.194 2.452 1.00 89.69 99 ARG A O 1
ATOM 795 N N . TYR A 1 100 ? 0.805 11.326 0.607 1.00 89.75 100 TYR A N 1
ATOM 796 C CA . TYR A 1 100 ? -0.066 12.274 1.309 1.00 89.75 100 TYR A CA 1
ATOM 797 C C . TYR A 1 100 ? -1.234 11.575 2.022 1.00 89.75 100 TYR A C 1
ATOM 799 O O . TYR A 1 100 ? -1.456 11.811 3.207 1.00 89.75 100 TYR A O 1
ATOM 807 N N . ASN A 1 101 ? -1.933 10.667 1.334 1.00 89.50 101 ASN A N 1
ATOM 808 C CA . ASN A 1 101 ? -3.052 9.922 1.917 1.00 89.50 101 ASN A CA 1
ATOM 809 C C . ASN A 1 101 ? -2.610 9.044 3.096 1.00 89.50 101 ASN A C 1
ATOM 811 O O . ASN A 1 101 ? -3.283 9.021 4.123 1.00 89.50 101 ASN A O 1
ATOM 815 N N . VAL A 1 102 ? -1.470 8.355 2.974 1.00 89.06 102 VAL A N 1
ATOM 816 C CA . VAL A 1 102 ? -0.915 7.532 4.058 1.00 89.06 102 VAL A CA 1
ATOM 817 C C . VAL A 1 102 ? -0.540 8.394 5.261 1.00 89.06 102 VAL A C 1
ATOM 819 O O . VAL A 1 102 ? -0.900 8.031 6.376 1.00 89.06 102 VAL A O 1
ATOM 822 N N . PHE A 1 103 ? 0.096 9.555 5.064 1.00 88.31 103 PHE A N 1
ATOM 823 C CA . PHE A 1 103 ? 0.390 10.472 6.171 1.00 88.31 103 PHE A CA 1
ATOM 824 C C . PHE A 1 103 ? -0.877 10.986 6.859 1.00 88.31 103 PHE A C 1
ATOM 826 O O . PHE A 1 103 ? -0.953 10.959 8.085 1.00 88.31 103 PHE A O 1
ATOM 833 N N . ALA A 1 104 ? -1.893 11.385 6.089 1.00 87.62 104 ALA A N 1
ATOM 834 C CA . ALA A 1 104 ? -3.167 11.839 6.643 1.00 87.62 104 ALA A CA 1
ATOM 835 C C . ALA A 1 104 ? -3.876 10.730 7.444 1.00 87.62 104 ALA A C 1
ATOM 837 O O . ALA A 1 104 ? -4.443 10.984 8.509 1.00 87.62 104 ALA A O 1
ATOM 838 N N . LEU A 1 105 ? -3.834 9.483 6.962 1.00 86.62 105 LEU A N 1
ATOM 839 C CA . LEU A 1 105 ? -4.388 8.339 7.688 1.00 86.62 105 LEU A CA 1
ATOM 840 C C . LEU A 1 105 ? -3.570 7.999 8.937 1.00 86.62 105 LEU A C 1
ATOM 842 O O . LEU A 1 105 ? -4.152 7.670 9.972 1.00 86.62 105 LEU A O 1
ATOM 846 N N . GLN A 1 106 ? -2.243 8.090 8.868 1.00 85.31 106 GLN A N 1
ATOM 847 C CA . GLN A 1 106 ? -1.361 7.856 10.007 1.00 85.31 106 GLN A CA 1
ATOM 848 C C . GLN A 1 106 ? -1.629 8.867 11.122 1.00 85.31 106 GLN A C 1
ATOM 850 O O . GLN A 1 106 ? -1.786 8.466 12.270 1.00 85.31 106 GLN A O 1
ATOM 855 N N . GLU A 1 107 ? -1.756 10.151 10.793 1.00 86.25 107 GLU A N 1
ATOM 856 C CA . GLU A 1 107 ? -2.099 11.197 11.758 1.00 86.25 107 GLU A CA 1
ATOM 857 C C . GLU A 1 107 ? -3.442 10.906 12.444 1.00 86.25 107 GLU A C 1
ATOM 859 O O . GLU A 1 107 ? -3.525 10.881 13.671 1.00 86.25 107 GLU A O 1
ATOM 864 N N . ARG A 1 108 ? -4.480 10.558 11.672 1.00 82.00 108 ARG A N 1
ATOM 865 C CA . ARG A 1 108 ? -5.789 10.155 12.222 1.00 82.00 108 ARG A CA 1
ATOM 866 C C . ARG A 1 108 ? -5.704 8.918 13.118 1.00 82.00 108 ARG A C 1
ATOM 868 O O . ARG A 1 108 ? -6.409 8.849 14.121 1.00 82.00 108 ARG A O 1
ATOM 875 N N . THR A 1 109 ? -4.856 7.955 12.760 1.00 79.12 109 THR A N 1
ATOM 876 C CA . THR A 1 109 ? -4.658 6.715 13.528 1.00 79.12 109 THR A CA 1
ATOM 877 C C . THR A 1 109 ? -3.909 6.984 14.835 1.00 79.12 109 THR A C 1
ATOM 879 O O . THR A 1 109 ? -4.232 6.389 15.862 1.00 79.12 109 THR A O 1
ATOM 882 N N . LEU A 1 110 ? -2.948 7.914 14.823 1.00 80.38 110 LEU A N 1
ATOM 883 C CA . LEU A 1 110 ? -2.227 8.364 16.015 1.00 80.38 110 LEU A CA 1
ATOM 884 C C . LEU A 1 110 ? -3.137 9.149 16.966 1.00 80.38 110 LEU A C 1
ATOM 886 O O . LEU A 1 110 ? -3.071 8.936 18.172 1.00 80.38 110 LEU A O 1
ATOM 890 N N . LEU A 1 111 ? -4.021 9.998 16.434 1.00 79.00 111 LEU A N 1
ATOM 891 C CA . LEU A 1 111 ? -5.007 10.741 17.229 1.00 79.00 111 LEU A CA 1
ATOM 892 C C . LEU A 1 111 ? -6.093 9.837 17.835 1.00 79.00 111 LEU A C 1
ATOM 894 O O . LEU A 1 111 ? -6.665 10.173 18.868 1.00 79.00 111 LEU A O 1
ATOM 898 N N . ALA A 1 112 ? -6.368 8.681 17.226 1.00 70.25 112 ALA A N 1
ATOM 899 C CA . ALA A 1 112 ? -7.284 7.663 17.743 1.00 70.25 112 ALA A CA 1
ATOM 900 C C . ALA A 1 112 ? -6.588 6.692 18.721 1.00 70.25 112 ALA A C 1
ATOM 902 O O . ALA A 1 112 ? -6.807 5.477 18.680 1.00 70.25 112 ALA A O 1
ATOM 903 N N . SER A 1 113 ? -5.702 7.200 19.584 1.00 63.66 113 SER A N 1
ATOM 904 C CA . SER A 1 113 ? -4.935 6.373 20.510 1.00 63.66 113 SER A CA 1
ATOM 905 C C . SER A 1 113 ? -5.751 5.947 21.737 1.00 63.66 113 SER A C 1
ATOM 907 O O . SER A 1 113 ? -5.806 6.651 22.741 1.00 63.66 113 SER A O 1
ATOM 909 N N . GLY A 1 114 ? -6.329 4.746 21.690 1.00 68.31 114 GLY A N 1
ATOM 910 C CA . GLY A 1 114 ? -6.985 4.107 22.836 1.00 68.31 114 GLY A CA 1
ATOM 911 C C . GLY A 1 114 ? -7.951 3.008 22.399 1.00 68.31 114 GLY A C 1
ATOM 912 O O . GLY A 1 114 ? -8.507 3.082 21.313 1.00 68.31 114 GLY A O 1
ATOM 913 N N . LEU A 1 115 ? -8.192 1.992 23.235 1.00 65.69 115 LEU A N 1
ATOM 914 C CA . LEU A 1 115 ? -8.968 0.801 22.842 1.00 65.69 115 LEU A CA 1
ATOM 915 C C . LEU A 1 115 ? -10.413 1.139 22.413 1.00 65.69 115 LEU A C 1
ATOM 917 O O . LEU A 1 115 ? -10.896 0.641 21.401 1.00 65.69 115 LEU A O 1
ATOM 921 N N . LEU A 1 116 ? -11.080 2.063 23.115 1.00 63.38 116 LEU A N 1
ATOM 922 C CA . LEU A 1 116 ? -12.409 2.569 22.737 1.00 63.38 116 LEU A CA 1
ATOM 923 C C . LEU A 1 116 ? -12.386 3.426 21.460 1.00 63.38 116 LEU A C 1
ATOM 925 O O . LEU A 1 116 ? -13.292 3.328 20.633 1.00 63.38 116 LEU A O 1
ATOM 929 N N . GLN A 1 117 ? -11.347 4.244 21.282 1.00 72.38 117 GLN A N 1
ATOM 930 C CA . GLN A 1 117 ? -11.183 5.082 20.092 1.00 72.38 117 GLN A CA 1
ATOM 931 C C . GLN A 1 117 ? -10.833 4.248 18.856 1.00 72.38 117 GLN A C 1
ATOM 933 O O . GLN A 1 117 ? -11.328 4.546 17.775 1.00 72.38 117 GLN A O 1
ATOM 938 N N . GLU A 1 118 ? -10.072 3.163 19.014 1.00 67.81 118 GLU A N 1
ATOM 939 C CA . GLU A 1 118 ? -9.780 2.186 17.963 1.00 67.81 118 GLU A CA 1
ATOM 940 C C . GLU A 1 118 ? -11.051 1.460 17.507 1.00 67.81 118 GLU A C 1
ATOM 942 O O . GLU A 1 118 ? -11.309 1.367 16.308 1.00 67.81 118 GLU A O 1
ATOM 947 N N . ILE A 1 119 ? -11.897 1.006 18.439 1.00 66.62 119 ILE A N 1
ATOM 948 C CA . ILE A 1 119 ? -13.189 0.387 18.098 1.00 66.62 119 ILE A CA 1
ATOM 949 C C . ILE A 1 119 ? -14.084 1.395 17.360 1.00 66.62 119 ILE A C 1
ATOM 951 O O . ILE A 1 119 ? -14.734 1.058 16.366 1.00 66.62 119 ILE A O 1
ATOM 955 N N . GLN A 1 120 ? -14.093 2.654 17.801 1.00 69.75 120 GLN A N 1
ATOM 956 C CA . GLN A 1 120 ? -14.847 3.714 17.138 1.00 69.75 120 GLN A CA 1
ATOM 957 C C . GLN A 1 120 ? -14.279 4.053 15.751 1.00 69.75 120 GLN A C 1
ATOM 959 O O . GLN A 1 120 ? -15.050 4.299 14.827 1.00 69.75 120 GLN A O 1
ATOM 964 N N . ALA A 1 121 ? -12.959 4.026 15.583 1.00 68.62 121 ALA A N 1
ATOM 965 C CA . ALA A 1 121 ? -12.265 4.202 14.311 1.00 68.62 121 ALA A CA 1
ATOM 966 C C . ALA A 1 121 ? -12.605 3.092 13.306 1.00 68.62 121 ALA A C 1
ATOM 968 O O . ALA A 1 121 ? -12.929 3.389 12.153 1.00 68.62 121 ALA A O 1
ATOM 969 N N . VAL A 1 122 ? -12.617 1.829 13.751 1.00 69.56 122 VAL A N 1
ATOM 970 C CA . VAL A 1 122 ? -13.064 0.685 12.938 1.00 69.56 122 VAL A CA 1
ATOM 971 C C . VAL A 1 122 ? -14.524 0.865 12.528 1.00 69.56 122 VAL A C 1
ATOM 973 O O . VAL A 1 122 ? -14.848 0.747 11.349 1.00 69.56 122 VAL A O 1
ATOM 976 N N . ARG A 1 123 ? -15.403 1.247 13.466 1.00 64.12 123 ARG A N 1
ATOM 977 C CA . ARG A 1 123 ? -16.824 1.505 13.174 1.00 64.12 123 ARG A CA 1
ATOM 978 C C . ARG A 1 123 ? -17.035 2.682 12.215 1.00 64.12 123 ARG A C 1
ATOM 980 O O . ARG A 1 123 ? -17.978 2.665 11.433 1.00 64.12 123 ARG A O 1
ATOM 987 N N . ARG A 1 124 ? -16.169 3.696 12.270 1.00 73.88 124 ARG A N 1
ATOM 988 C CA . ARG A 1 124 ? -16.175 4.852 11.357 1.00 73.88 124 ARG A CA 1
ATOM 989 C C . ARG A 1 124 ? -15.593 4.537 9.976 1.00 73.88 124 ARG A C 1
ATOM 991 O O . ARG A 1 124 ? -15.611 5.412 9.120 1.00 73.88 124 ARG A O 1
ATOM 998 N N . GLY A 1 125 ? -15.096 3.320 9.750 1.00 77.75 125 GLY A N 1
ATOM 999 C CA . GLY A 1 125 ? -14.580 2.890 8.452 1.00 77.75 125 GLY A CA 1
ATOM 1000 C C . GLY A 1 125 ? -13.137 3.309 8.169 1.00 77.75 125 GLY A C 1
ATOM 1001 O O . GLY A 1 125 ? -12.694 3.183 7.031 1.00 77.75 125 GLY A O 1
ATOM 1002 N N . GLN A 1 126 ? -12.363 3.750 9.170 1.00 79.50 126 GLN A N 1
ATOM 1003 C CA . GLN A 1 126 ? -10.945 4.089 8.959 1.00 79.50 126 GLN A CA 1
ATOM 1004 C C . GLN A 1 126 ? -10.137 2.891 8.442 1.00 79.50 126 GLN A C 1
ATOM 1006 O O . GLN A 1 126 ? -9.259 3.038 7.598 1.00 79.50 126 GLN A O 1
ATOM 1011 N N . SER A 1 127 ? -10.472 1.683 8.890 1.00 76.62 127 SER A N 1
ATOM 1012 C CA . SER A 1 127 ? -9.869 0.450 8.384 1.00 76.62 127 SER A CA 1
ATOM 1013 C C . SER A 1 127 ? -10.120 0.218 6.893 1.00 76.62 127 SER A C 1
ATOM 1015 O O . SER A 1 127 ? -9.238 -0.280 6.194 1.00 76.62 127 SER A O 1
ATOM 1017 N N . PHE A 1 128 ? -11.290 0.613 6.387 1.00 80.69 128 PHE A N 1
ATOM 1018 C CA . PHE A 1 128 ? -11.613 0.537 4.965 1.00 80.69 128 PHE A CA 1
ATOM 1019 C C . PHE A 1 128 ? -10.791 1.545 4.151 1.00 80.69 128 PHE A C 1
ATOM 1021 O O . PHE A 1 128 ? -10.272 1.196 3.091 1.00 80.69 128 PHE A O 1
ATOM 1028 N N . GLU A 1 129 ? -10.595 2.764 4.665 1.00 83.94 129 GLU A N 1
ATOM 1029 C CA . GLU A 1 129 ? -9.722 3.763 4.028 1.00 83.94 129 GLU A CA 1
ATOM 1030 C C . GLU A 1 129 ? -8.268 3.269 3.926 1.00 83.94 129 GLU A C 1
ATOM 1032 O O . GLU A 1 129 ? -7.633 3.407 2.875 1.00 83.94 129 GLU A O 1
ATOM 1037 N N . ILE A 1 130 ? -7.759 2.632 4.989 1.00 83.56 130 ILE A N 1
ATOM 1038 C CA . ILE A 1 130 ? -6.420 2.025 5.011 1.00 83.56 130 ILE A CA 1
ATOM 1039 C C . ILE A 1 130 ? -6.336 0.871 4.005 1.00 83.56 130 ILE A C 1
ATOM 1041 O O . ILE A 1 130 ? -5.369 0.786 3.247 1.00 83.56 130 ILE A O 1
ATOM 1045 N N . TYR A 1 131 ? -7.357 0.009 3.947 1.00 83.31 131 TYR A N 1
ATOM 1046 C CA . TYR A 1 131 ? -7.404 -1.107 3.001 1.00 83.31 131 TYR A CA 1
ATOM 1047 C C . TYR A 1 131 ? -7.391 -0.628 1.547 1.00 83.31 131 TYR A C 1
ATOM 1049 O O . TYR A 1 131 ? -6.628 -1.146 0.732 1.00 83.31 131 TYR A O 1
ATOM 1057 N N . LYS A 1 132 ? -8.166 0.416 1.238 1.00 87.62 132 LYS A N 1
ATOM 1058 C CA . LYS A 1 132 ? -8.182 1.041 -0.086 1.00 87.62 132 LYS A CA 1
ATOM 1059 C C . LYS A 1 132 ? -6.803 1.576 -0.477 1.00 87.62 132 LYS A C 1
ATOM 1061 O O . LYS A 1 132 ? -6.321 1.273 -1.563 1.00 87.62 132 LYS A O 1
ATOM 1066 N N . CYS A 1 133 ? -6.123 2.286 0.426 1.00 87.75 133 CYS A N 1
ATOM 1067 C CA . CYS A 1 133 ? -4.747 2.730 0.171 1.00 87.75 133 CYS A CA 1
ATOM 1068 C C . CYS A 1 133 ? -3.791 1.549 -0.055 1.00 87.75 133 CYS A C 1
ATOM 1070 O O . CYS A 1 133 ? -2.877 1.636 -0.872 1.00 87.75 133 CYS A O 1
ATOM 1072 N N . LEU A 1 134 ? -3.998 0.431 0.641 1.00 88.81 134 LEU A N 1
ATOM 1073 C CA . LEU A 1 134 ? -3.187 -0.775 0.485 1.00 88.81 134 LEU A CA 1
ATOM 1074 C C . LEU A 1 134 ? -3.395 -1.424 -0.893 1.00 88.81 134 LEU A C 1
ATOM 1076 O O . LEU A 1 134 ? -2.431 -1.905 -1.494 1.00 88.81 134 LEU A O 1
ATOM 1080 N N . GLU A 1 135 ? -4.621 -1.418 -1.416 1.00 89.56 135 GLU A N 1
ATOM 1081 C CA . GLU A 1 135 ? -4.907 -1.823 -2.797 1.00 89.56 135 GLU A CA 1
ATOM 1082 C C . GLU A 1 135 ? -4.291 -0.875 -3.825 1.00 89.56 135 GLU A C 1
ATOM 1084 O O . GLU A 1 135 ? -3.675 -1.352 -4.779 1.00 89.56 135 GLU A O 1
ATOM 1089 N N . ASP A 1 136 ? -4.361 0.437 -3.605 1.00 89.69 136 ASP A N 1
ATOM 1090 C CA . ASP A 1 136 ? -3.744 1.415 -4.504 1.00 89.69 136 ASP A CA 1
ATOM 1091 C C . ASP A 1 136 ? -2.215 1.239 -4.571 1.00 89.69 136 ASP A C 1
ATOM 1093 O O . ASP A 1 136 ? -1.625 1.279 -5.654 1.00 89.69 136 ASP A O 1
ATOM 1097 N N . VAL A 1 137 ? -1.560 0.974 -3.431 1.00 90.62 137 VAL A N 1
ATOM 1098 C CA . VAL A 1 137 ? -0.122 0.656 -3.391 1.00 90.62 137 VAL A CA 1
ATOM 1099 C C . VAL A 1 137 ? 0.171 -0.644 -4.148 1.00 90.62 137 VAL A C 1
ATOM 1101 O O . VAL A 1 137 ? 1.094 -0.670 -4.959 1.00 90.62 137 VAL A O 1
ATOM 1104 N N . LYS A 1 138 ? -0.629 -1.705 -3.962 1.00 90.69 138 LYS A N 1
ATOM 1105 C CA . LYS A 1 138 ? -0.477 -2.967 -4.719 1.00 90.69 138 LYS A CA 1
ATOM 1106 C C . LYS A 1 138 ? -0.631 -2.762 -6.226 1.00 90.69 138 LYS A C 1
ATOM 1108 O O . LYS A 1 138 ? 0.112 -3.355 -7.007 1.00 90.69 138 LYS A O 1
ATOM 1113 N N . ALA A 1 139 ? -1.605 -1.956 -6.640 1.00 90.81 139 ALA A N 1
ATOM 1114 C CA . ALA A 1 139 ? -1.830 -1.644 -8.045 1.00 90.81 139 ALA A CA 1
ATOM 1115 C C . ALA A 1 139 ? -0.620 -0.911 -8.639 1.00 90.81 139 ALA A C 1
ATOM 1117 O O . ALA A 1 139 ? -0.159 -1.274 -9.722 1.00 90.81 139 ALA A O 1
ATOM 1118 N N . LEU A 1 140 ? -0.055 0.047 -7.896 1.00 90.25 140 LEU A N 1
ATOM 1119 C CA . LEU A 1 140 ? 1.150 0.766 -8.302 1.00 90.25 140 LEU A CA 1
ATOM 1120 C C . LEU A 1 140 ? 2.375 -0.156 -8.407 1.00 90.25 140 LEU 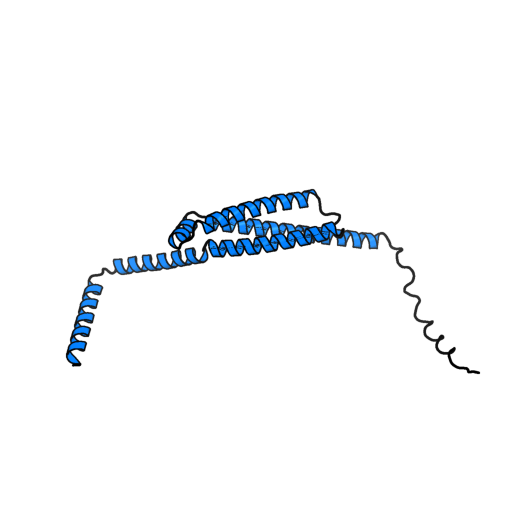A C 1
ATOM 1122 O O . LEU A 1 140 ? 3.123 -0.075 -9.379 1.00 90.25 140 LEU A O 1
ATOM 1126 N N . GLU A 1 141 ? 2.580 -1.055 -7.440 1.00 89.31 141 GLU A N 1
ATOM 1127 C CA . GLU A 1 141 ? 3.664 -2.047 -7.495 1.00 89.31 141 GLU A CA 1
ATOM 1128 C C . GLU A 1 141 ? 3.555 -2.934 -8.741 1.00 89.31 141 GLU A C 1
ATOM 1130 O O . GLU A 1 141 ? 4.555 -3.179 -9.419 1.00 89.31 141 GLU A O 1
ATOM 1135 N N . LYS A 1 142 ? 2.337 -3.379 -9.064 1.00 90.56 142 LYS A N 1
ATOM 1136 C CA . LYS A 1 142 ? 2.064 -4.192 -10.251 1.00 90.56 142 LYS A CA 1
ATOM 1137 C C . LYS A 1 142 ? 2.335 -3.418 -11.543 1.00 90.56 142 LYS A C 1
ATOM 1139 O O . LYS A 1 142 ? 2.912 -3.970 -12.474 1.00 90.56 142 LYS A O 1
ATOM 1144 N N . GLU A 1 143 ? 1.943 -2.149 -11.606 1.00 89.00 143 GLU A N 1
ATOM 1145 C CA . GLU A 1 143 ? 2.184 -1.276 -12.761 1.00 89.00 143 GLU A CA 1
ATOM 1146 C C . GLU A 1 143 ? 3.687 -1.064 -13.008 1.00 89.00 143 GLU A C 1
ATOM 1148 O O . GLU A 1 143 ? 4.154 -1.199 -14.141 1.00 89.00 143 GLU A O 1
ATOM 1153 N N . LEU A 1 144 ? 4.464 -0.838 -11.942 1.00 86.75 144 LEU A N 1
ATOM 1154 C CA . LEU A 1 144 ? 5.928 -0.752 -12.002 1.00 86.75 144 LEU A CA 1
ATOM 1155 C C . LEU A 1 144 ? 6.562 -2.044 -12.538 1.00 86.75 144 LEU A C 1
ATOM 1157 O O . LEU A 1 144 ? 7.487 -1.999 -13.352 1.00 86.75 144 LEU A O 1
ATOM 1161 N N . GLU A 1 145 ? 6.068 -3.199 -12.097 1.00 88.44 145 GLU A N 1
ATOM 1162 C CA . GLU A 1 145 ? 6.579 -4.506 -12.512 1.00 88.44 145 GLU A CA 1
ATOM 1163 C C . GLU A 1 145 ? 6.243 -4.830 -13.973 1.00 88.44 145 GLU A C 1
ATOM 1165 O O . GLU A 1 145 ? 7.120 -5.261 -14.725 1.00 88.44 145 GLU A O 1
ATOM 1170 N N . ILE A 1 146 ? 5.013 -4.536 -14.409 1.00 88.44 146 ILE A N 1
ATOM 1171 C CA . ILE A 1 146 ? 4.595 -4.670 -15.812 1.00 88.44 146 ILE A CA 1
ATOM 1172 C C . ILE A 1 146 ? 5.452 -3.780 -16.710 1.00 88.44 146 ILE A C 1
ATOM 1174 O O . ILE A 1 146 ? 5.924 -4.234 -17.756 1.00 88.44 146 ILE A O 1
ATOM 1178 N N . HIS A 1 147 ? 5.686 -2.529 -16.313 1.00 84.88 147 HIS A N 1
ATOM 1179 C CA . HIS A 1 147 ? 6.514 -1.624 -17.100 1.00 84.88 147 HIS A CA 1
ATOM 1180 C C . HIS A 1 147 ? 7.957 -2.121 -17.199 1.00 84.88 147 HIS A C 1
ATOM 1182 O O . HIS A 1 147 ? 8.502 -2.209 -18.299 1.00 84.88 147 HIS A O 1
ATOM 1188 N N . ARG A 1 148 ? 8.556 -2.548 -16.079 1.00 83.00 148 ARG A N 1
ATOM 1189 C CA . ARG A 1 148 ? 9.897 -3.148 -16.074 1.00 83.00 148 ARG A CA 1
ATOM 1190 C C . ARG A 1 148 ? 9.984 -4.349 -17.021 1.00 83.00 148 ARG A C 1
ATOM 1192 O O . ARG A 1 148 ? 10.912 -4.424 -17.825 1.00 83.00 148 ARG A O 1
ATOM 1199 N N . ALA A 1 149 ? 9.020 -5.267 -16.954 1.00 86.38 149 ALA A N 1
ATOM 1200 C CA . ALA A 1 149 ? 8.971 -6.437 -17.828 1.00 86.38 149 ALA A CA 1
ATOM 1201 C C . ALA A 1 149 ? 8.810 -6.047 -19.306 1.00 86.38 149 ALA A C 1
ATOM 1203 O O . ALA A 1 149 ? 9.460 -6.630 -20.174 1.00 86.38 149 ALA A O 1
ATOM 1204 N N . THR A 1 150 ? 7.991 -5.033 -19.590 1.00 85.94 150 THR A N 1
ATOM 1205 C CA . THR A 1 150 ? 7.756 -4.523 -20.948 1.00 85.94 150 THR A CA 1
ATOM 1206 C C . THR A 1 150 ? 9.028 -3.932 -21.542 1.00 85.94 150 THR A C 1
ATOM 1208 O O . THR A 1 150 ? 9.408 -4.292 -22.655 1.00 85.94 150 THR A O 1
ATOM 1211 N N . VAL A 1 151 ? 9.741 -3.095 -20.787 1.00 81.38 151 VAL A N 1
ATOM 1212 C CA . VAL A 1 151 ? 11.009 -2.512 -21.245 1.00 81.38 151 VAL A CA 1
ATOM 1213 C C . VAL A 1 151 ? 12.061 -3.598 -21.466 1.00 81.38 151 VAL A C 1
ATOM 1215 O O . VAL A 1 151 ? 12.740 -3.609 -22.493 1.00 81.38 151 VAL A O 1
ATOM 1218 N N . MET A 1 152 ? 12.158 -4.573 -20.559 1.00 81.06 152 MET A N 1
ATOM 1219 C CA . MET A 1 152 ? 13.109 -5.678 -20.699 1.00 81.06 152 MET A CA 1
ATOM 1220 C C . MET A 1 152 ? 12.799 -6.558 -21.920 1.00 81.06 152 MET A C 1
ATOM 1222 O O . MET A 1 152 ? 13.706 -6.942 -22.661 1.00 81.06 152 MET A O 1
ATOM 1226 N N . LYS A 1 153 ? 11.512 -6.810 -22.181 1.00 84.75 153 LYS A N 1
ATOM 1227 C CA . LYS A 1 153 ? 11.024 -7.505 -23.376 1.00 84.75 153 LYS A CA 1
ATOM 1228 C C . LYS A 1 153 ? 11.371 -6.734 -24.652 1.00 84.75 153 LYS A C 1
ATOM 1230 O O . LYS A 1 153 ? 11.923 -7.325 -25.578 1.00 84.75 153 LYS A O 1
ATOM 1235 N N . ASN A 1 154 ? 11.092 -5.432 -24.704 1.00 82.88 154 ASN A N 1
ATOM 1236 C CA . ASN A 1 154 ? 11.394 -4.594 -25.870 1.00 82.88 154 ASN A CA 1
ATOM 1237 C C . ASN A 1 154 ? 12.892 -4.591 -26.182 1.00 82.88 154 ASN A C 1
ATOM 1239 O O . ASN A 1 154 ? 13.281 -4.792 -27.333 1.00 82.88 154 ASN A O 1
ATOM 1243 N N . ARG A 1 155 ? 13.735 -4.490 -25.150 1.00 78.00 155 ARG A N 1
ATOM 1244 C CA . ARG A 1 155 ? 15.191 -4.562 -25.297 1.00 78.00 155 ARG A CA 1
ATOM 1245 C C . ARG A 1 155 ? 15.660 -5.906 -25.850 1.00 78.00 155 ARG A C 1
ATOM 1247 O O . ARG A 1 155 ? 16.529 -5.935 -26.717 1.00 78.00 155 ARG A O 1
ATOM 1254 N N . TYR A 1 156 ? 15.065 -7.008 -25.395 1.00 83.00 156 TYR A N 1
ATOM 1255 C CA . TYR A 1 156 ? 15.354 -8.335 -25.936 1.00 83.00 156 TYR A CA 1
ATOM 1256 C C . TYR A 1 156 ? 15.005 -8.441 -27.427 1.00 83.00 156 TYR A C 1
ATOM 1258 O O . TYR A 1 156 ? 15.812 -8.929 -28.216 1.00 83.00 156 TYR A O 1
ATOM 1266 N N . TYR A 1 157 ? 13.828 -7.956 -27.836 1.00 83.06 157 TYR A N 1
ATOM 1267 C CA . TYR A 1 157 ? 13.439 -7.959 -29.250 1.00 83.06 157 TYR A CA 1
ATOM 1268 C C . TYR A 1 157 ? 14.318 -7.050 -30.102 1.00 83.06 157 TYR A C 1
ATOM 1270 O O . TYR A 1 157 ? 14.639 -7.419 -31.231 1.00 83.06 157 TYR A O 1
ATOM 1278 N N . TRP A 1 158 ? 14.717 -5.893 -29.574 1.00 81.44 158 TRP A N 1
ATOM 1279 C CA . TRP A 1 158 ? 15.652 -4.999 -30.248 1.00 81.44 158 TRP A CA 1
ATOM 1280 C C . TRP A 1 158 ? 17.004 -5.686 -30.467 1.00 81.44 158 TRP A C 1
ATOM 1282 O O . TRP A 1 158 ? 17.491 -5.732 -31.595 1.00 81.44 158 TRP A O 1
ATOM 1292 N N . TRP A 1 159 ? 17.548 -6.321 -29.424 1.00 81.56 159 TRP A N 1
ATOM 1293 C CA . TRP A 1 159 ? 18.788 -7.091 -29.508 1.00 81.56 159 TRP A CA 1
ATOM 1294 C C . TRP A 1 159 ? 18.684 -8.247 -30.513 1.00 81.56 159 TRP A C 1
ATOM 1296 O O . TRP A 1 159 ? 19.466 -8.303 -31.460 1.00 81.56 159 TRP A O 1
ATOM 1306 N N . ARG A 1 160 ? 17.651 -9.093 -30.414 1.00 83.62 160 ARG A N 1
ATOM 1307 C CA . ARG A 1 160 ? 17.425 -10.205 -31.355 1.00 83.62 160 ARG A CA 1
ATOM 1308 C C . ARG A 1 160 ? 17.278 -9.715 -32.802 1.00 83.62 160 ARG A C 1
ATOM 1310 O O . ARG A 1 160 ? 17.792 -10.337 -33.725 1.00 83.62 160 ARG A O 1
ATOM 1317 N N . ARG A 1 161 ? 16.583 -8.595 -33.030 1.00 79.00 161 ARG A N 1
ATOM 1318 C CA . ARG A 1 161 ? 16.441 -8.004 -34.372 1.00 79.00 161 ARG A CA 1
ATOM 1319 C C . ARG A 1 161 ? 17.780 -7.485 -34.900 1.00 79.00 161 ARG A C 1
ATOM 1321 O O . ARG A 1 161 ? 18.039 -7.618 -36.095 1.00 79.00 161 ARG A O 1
ATOM 1328 N N . SER A 1 162 ? 18.625 -6.927 -34.033 1.00 74.38 162 SER A N 1
ATOM 1329 C CA . SER A 1 162 ? 19.965 -6.464 -34.409 1.00 74.38 162 SER A CA 1
ATOM 1330 C C . SER A 1 162 ? 20.889 -7.614 -34.832 1.00 74.38 162 SER A C 1
ATOM 1332 O O . SER A 1 162 ? 21.642 -7.453 -35.788 1.00 74.38 162 SER A O 1
ATOM 1334 N N . GLU A 1 163 ? 20.765 -8.799 -34.225 1.00 68.38 163 GLU A N 1
ATOM 1335 C CA . GLU A 1 163 ? 21.498 -10.001 -34.656 1.00 68.38 163 GLU A CA 1
ATOM 1336 C C . GLU A 1 163 ? 21.054 -10.480 -36.044 1.00 68.38 163 GLU A C 1
ATOM 1338 O O . GLU A 1 163 ? 21.882 -10.744 -36.910 1.00 68.38 163 GLU A O 1
ATOM 1343 N N . VAL A 1 164 ? 19.741 -10.519 -36.299 1.00 64.81 164 VAL A N 1
ATOM 1344 C CA . VAL A 1 164 ? 19.187 -10.977 -37.589 1.00 64.81 164 VAL A CA 1
ATOM 1345 C C . VAL A 1 164 ? 19.511 -10.011 -38.739 1.00 64.81 164 VAL A C 1
ATOM 1347 O O . VAL A 1 164 ? 19.664 -10.434 -39.881 1.00 64.81 164 VAL A O 1
ATOM 1350 N N . THR A 1 165 ? 19.633 -8.712 -38.455 1.00 57.09 165 THR A N 1
ATOM 1351 C CA . THR A 1 165 ? 19.919 -7.672 -39.464 1.00 57.09 165 THR A CA 1
ATOM 1352 C C . THR A 1 165 ? 21.409 -7.381 -39.655 1.00 57.09 165 THR A C 1
ATOM 1354 O O . THR A 1 165 ? 21.768 -6.653 -40.578 1.00 57.09 165 THR A O 1
ATOM 1357 N N . SER A 1 166 ? 22.293 -7.987 -38.855 1.00 49.56 166 SER A N 1
ATOM 1358 C CA . SER A 1 166 ? 23.747 -7.908 -39.039 1.00 49.56 166 SER A CA 1
ATOM 1359 C C . SER A 1 166 ? 24.391 -9.298 -39.190 1.00 49.56 166 SER A C 1
ATOM 1361 O O . SER A 1 166 ? 25.192 -9.707 -38.351 1.00 49.56 166 SER A O 1
ATOM 1363 N N . PRO A 1 167 ? 24.133 -10.020 -40.304 1.00 49.41 167 PRO A N 1
ATOM 1364 C CA . PRO A 1 167 ? 24.729 -11.339 -40.562 1.00 49.41 167 PRO A CA 1
ATOM 1365 C C . PRO A 1 167 ? 26.264 -11.319 -40.733 1.00 49.41 167 PRO A C 1
ATOM 1367 O O . PRO A 1 167 ? 26.883 -12.370 -40.857 1.00 49.41 167 PRO A O 1
ATOM 1370 N N . TRP A 1 168 ? 26.898 -10.142 -40.709 1.00 46.56 168 TRP A N 1
ATOM 1371 C CA . TRP A 1 168 ? 28.334 -9.950 -40.948 1.00 46.56 168 TRP A CA 1
ATOM 1372 C C . TRP A 1 168 ? 29.162 -9.660 -39.685 1.00 46.56 168 TRP A C 1
ATOM 1374 O O . TRP A 1 168 ? 30.282 -9.166 -39.784 1.00 46.56 168 TRP A O 1
ATOM 1384 N N . LYS A 1 169 ? 28.656 -9.972 -38.484 1.00 45.00 169 LYS A N 1
ATOM 1385 C CA . LYS A 1 169 ? 29.434 -9.888 -37.230 1.00 45.00 169 LYS A CA 1
ATOM 1386 C C . LYS A 1 169 ? 29.931 -11.246 -36.721 1.00 45.00 169 LYS A C 1
ATOM 1388 O O . LYS A 1 169 ? 29.968 -11.493 -35.522 1.00 45.00 169 LYS A O 1
ATOM 1393 N N . TYR A 1 170 ? 30.421 -12.078 -37.636 1.00 45.34 170 TYR A N 1
ATOM 1394 C CA . TYR A 1 170 ? 31.454 -13.059 -37.308 1.00 45.34 170 TYR A CA 1
ATOM 1395 C C . TYR A 1 170 ? 32.736 -12.716 -38.073 1.00 45.34 170 TYR A C 1
ATOM 1397 O O . TYR A 1 170 ? 32.854 -13.073 -39.244 1.00 45.34 170 TYR A O 1
ATOM 1405 N N . PRO A 1 171 ? 33.743 -12.084 -37.452 1.00 44.34 171 PRO A N 1
ATOM 1406 C CA . PRO A 1 171 ? 35.110 -12.311 -37.861 1.00 44.34 171 PRO A CA 1
ATOM 1407 C C . PRO A 1 171 ? 35.635 -13.518 -37.069 1.00 44.34 171 PRO A C 1
ATOM 1409 O O . PRO A 1 171 ? 35.815 -13.457 -35.859 1.00 44.34 171 PRO A O 1
ATOM 1412 N N . LEU A 1 172 ? 35.884 -14.625 -37.771 1.00 44.47 172 LEU A N 1
ATOM 1413 C CA . LEU A 1 172 ? 37.067 -15.463 -37.535 1.00 44.47 172 LEU A CA 1
ATOM 1414 C C . LEU A 1 172 ? 37.331 -15.941 -36.087 1.00 44.47 172 LEU A C 1
ATOM 1416 O O . LEU A 1 172 ? 38.434 -15.777 -35.577 1.00 44.47 172 LEU A O 1
ATOM 1420 N N . PHE A 1 173 ? 36.380 -16.627 -35.449 1.00 42.34 173 PHE A N 1
ATOM 1421 C CA . PHE A 1 173 ? 36.669 -17.456 -34.260 1.00 42.34 173 PHE A CA 1
ATOM 1422 C C . PHE A 1 173 ? 36.534 -18.962 -34.539 1.00 42.34 173 PHE A C 1
ATOM 1424 O O . PHE A 1 173 ? 36.152 -19.746 -33.677 1.00 42.34 173 PHE A O 1
ATOM 1431 N N . SER A 1 174 ? 36.874 -19.380 -35.761 1.00 37.81 174 SER A N 1
ATOM 1432 C CA . SER A 1 174 ? 36.897 -20.791 -36.174 1.00 37.81 174 SER A CA 1
ATOM 1433 C C . SER A 1 174 ? 38.157 -21.184 -36.962 1.00 37.81 174 SER A C 1
ATOM 1435 O O . SER A 1 174 ? 38.104 -22.082 -37.792 1.00 37.81 174 SER A O 1
ATOM 1437 N N . CYS A 1 175 ? 39.304 -20.551 -36.677 1.00 38.44 175 CYS A N 1
ATOM 1438 C CA . CYS A 1 175 ? 40.624 -20.974 -37.176 1.00 38.44 175 CYS A CA 1
ATOM 1439 C C . CYS A 1 175 ? 41.707 -20.938 -36.079 1.00 38.44 175 CYS A C 1
ATOM 1441 O O . CYS A 1 175 ? 42.779 -20.381 -36.273 1.00 38.44 175 CYS A O 1
ATOM 1443 N N . PHE A 1 176 ? 41.452 -21.531 -34.914 1.00 44.28 176 PHE A N 1
ATOM 1444 C CA . PHE A 1 176 ? 42.516 -21.964 -33.999 1.00 44.28 176 PHE A CA 1
ATOM 1445 C C . PHE A 1 176 ? 42.064 -23.282 -33.365 1.00 44.28 176 PHE A C 1
ATOM 1447 O O . PHE A 1 176 ? 41.224 -23.279 -32.469 1.00 44.28 176 PHE A O 1
ATOM 1454 N N . PRO A 1 177 ? 42.558 -24.415 -33.889 1.00 43.22 177 PRO A N 1
ATOM 1455 C CA . PRO A 1 177 ? 43.602 -25.097 -33.134 1.00 43.22 177 PRO A CA 1
ATOM 1456 C C . PRO A 1 177 ? 44.600 -25.796 -34.070 1.00 43.22 177 PRO A C 1
ATOM 1458 O O . PRO A 1 177 ? 44.406 -26.952 -34.411 1.00 43.22 177 PRO A O 1
ATOM 1461 N N . LEU A 1 178 ? 45.673 -25.124 -34.502 1.00 43.06 178 LEU A N 1
ATOM 1462 C CA . LEU A 1 178 ? 46.795 -25.822 -35.166 1.00 43.06 178 LEU A CA 1
ATOM 1463 C C . LEU A 1 178 ? 48.157 -25.109 -35.062 1.00 43.06 178 LEU A C 1
ATOM 1465 O O . LEU A 1 178 ? 49.104 -25.476 -35.746 1.00 43.06 178 LEU A O 1
ATOM 1469 N N . LEU A 1 179 ? 48.300 -24.126 -34.165 1.00 43.72 179 LEU A N 1
ATOM 1470 C CA . LEU A 1 179 ? 49.574 -23.429 -33.912 1.00 43.72 179 LEU A CA 1
ATOM 1471 C C . LEU A 1 179 ? 49.935 -23.339 -32.418 1.00 43.72 179 LEU A C 1
ATOM 1473 O O . LEU A 1 179 ? 50.694 -22.469 -32.004 1.00 43.72 179 LEU A O 1
ATOM 1477 N N . ALA A 1 180 ? 49.425 -24.264 -31.600 1.00 41.88 180 ALA A N 1
ATOM 1478 C CA . ALA A 1 180 ? 49.863 -24.443 -30.210 1.00 41.88 180 ALA A CA 1
ATOM 1479 C C . ALA A 1 180 ? 50.945 -25.537 -30.047 1.00 41.88 180 ALA A C 1
ATOM 1481 O O . ALA A 1 180 ? 51.445 -25.741 -28.947 1.00 41.88 180 ALA A O 1
ATOM 1482 N N . GLY A 1 181 ? 51.340 -26.222 -31.130 1.00 43.56 181 GLY A N 1
ATOM 1483 C CA . GLY A 1 181 ? 52.294 -27.342 -31.096 1.00 43.56 181 GLY A CA 1
ATOM 1484 C C . GLY A 1 181 ? 53.747 -27.020 -31.474 1.00 43.56 181 GLY A C 1
ATOM 1485 O O . GLY A 1 181 ? 54.579 -27.915 -31.437 1.00 43.56 181 GLY A O 1
ATOM 1486 N N . LEU A 1 182 ? 54.081 -25.778 -31.849 1.00 41.06 182 LEU A N 1
ATOM 1487 C CA . LEU A 1 182 ? 55.390 -25.456 -32.456 1.00 41.06 182 LEU A CA 1
ATOM 1488 C C . LEU A 1 182 ? 56.097 -24.227 -31.864 1.00 41.06 182 LEU A C 1
ATOM 1490 O O . LEU A 1 182 ? 57.007 -23.673 -32.469 1.00 41.06 182 LEU A O 1
ATOM 1494 N N . ARG A 1 183 ? 55.722 -23.822 -30.645 1.00 38.12 183 ARG A N 1
ATOM 1495 C CA . ARG A 1 183 ? 56.464 -22.818 -29.856 1.00 38.12 183 ARG A CA 1
ATOM 1496 C C . ARG A 1 183 ? 57.160 -23.385 -28.615 1.00 38.12 183 ARG A C 1
ATOM 1498 O O . ARG A 1 183 ? 57.674 -22.621 -27.810 1.00 38.12 183 ARG A O 1
ATOM 1505 N N . PHE A 1 184 ? 57.226 -24.713 -28.493 1.00 39.75 184 PHE A N 1
ATOM 1506 C CA . PHE A 1 184 ? 57.888 -25.414 -27.385 1.00 39.75 184 PHE A CA 1
ATOM 1507 C C . PHE A 1 184 ? 59.352 -25.815 -27.671 1.00 39.75 184 PHE A C 1
ATOM 1509 O O . PHE A 1 184 ? 59.964 -26.500 -26.860 1.00 39.75 184 PHE A O 1
ATOM 1516 N N . LEU A 1 185 ? 59.938 -25.385 -28.800 1.00 38.66 185 LEU A N 1
ATOM 1517 C CA . LEU A 1 185 ? 61.282 -25.804 -29.242 1.00 38.66 185 LEU A CA 1
ATOM 1518 C C . LEU A 1 185 ? 62.307 -24.666 -29.426 1.00 38.66 185 LEU A C 1
ATOM 1520 O O . LEU A 1 185 ? 63.335 -24.880 -30.056 1.00 38.66 185 LEU A O 1
ATOM 1524 N N . CYS A 1 186 ? 62.093 -23.477 -28.849 1.00 36.78 186 CYS A N 1
ATOM 1525 C CA . CYS A 1 186 ? 63.094 -22.391 -28.896 1.00 36.78 186 CYS A CA 1
ATOM 1526 C C . CYS A 1 186 ? 63.693 -21.995 -27.534 1.00 36.78 186 CYS A C 1
ATOM 1528 O O . CYS A 1 186 ? 64.331 -20.952 -27.442 1.00 36.78 186 CYS A O 1
ATOM 1530 N N . SER A 1 187 ? 63.537 -22.811 -26.486 1.00 39.62 187 SER A N 1
ATOM 1531 C CA . SER A 1 187 ? 64.140 -22.536 -25.164 1.00 39.62 187 SER A CA 1
ATOM 1532 C C . SER A 1 187 ? 65.264 -23.494 -24.759 1.00 39.62 187 SER A C 1
ATOM 1534 O O . SER A 1 187 ? 65.720 -23.439 -23.623 1.00 39.62 187 SER A O 1
ATOM 1536 N N . PHE A 1 188 ? 65.759 -24.335 -25.668 1.00 44.16 188 PHE A N 1
ATOM 1537 C CA . PHE A 1 188 ? 66.949 -25.149 -25.424 1.00 44.16 188 PHE A CA 1
ATOM 1538 C C . PHE A 1 188 ? 67.992 -24.883 -26.507 1.00 44.16 188 PHE A C 1
ATOM 1540 O O . PHE A 1 188 ? 67.801 -25.287 -27.648 1.00 44.16 188 PHE A O 1
ATOM 1547 N N . VAL A 1 189 ? 69.046 -24.161 -26.111 1.00 39.31 189 VAL A N 1
ATOM 1548 C CA . VAL A 1 189 ? 70.476 -24.251 -26.480 1.00 39.31 189 VAL A CA 1
ATOM 1549 C C . VAL A 1 189 ? 71.069 -22.846 -26.199 1.00 39.31 189 VAL A C 1
ATOM 1551 O O . VAL A 1 189 ? 70.841 -21.935 -26.982 1.00 39.31 189 VAL A O 1
ATOM 1554 N N . LEU A 1 190 ? 71.494 -22.527 -24.964 1.00 34.53 190 LEU A N 1
ATOM 1555 C CA . LEU A 1 190 ? 72.840 -22.734 -24.364 1.00 34.53 190 LEU A CA 1
ATOM 1556 C C . LEU A 1 190 ? 73.916 -21.744 -24.897 1.00 34.53 190 LEU A C 1
ATOM 1558 O O . LEU A 1 190 ? 73.726 -21.164 -25.957 1.00 34.53 190 LEU A O 1
ATOM 1562 N N . PRO A 1 191 ? 75.007 -21.480 -24.150 1.00 47.03 191 PRO A N 1
ATOM 1563 C CA . PRO A 1 191 ? 75.158 -20.326 -23.257 1.00 47.03 191 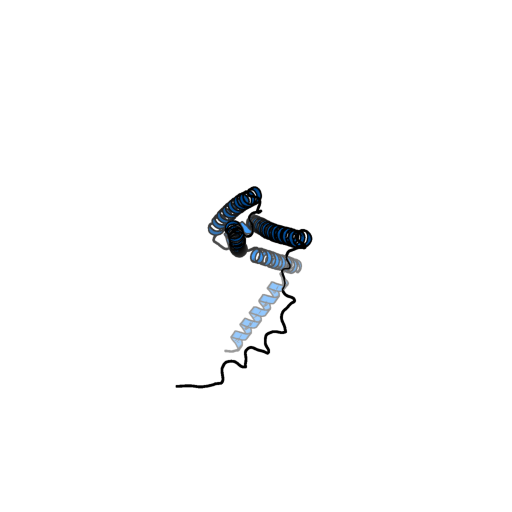PRO A CA 1
ATOM 1564 C C . PRO A 1 191 ? 76.431 -19.504 -23.581 1.00 47.03 191 PRO A C 1
ATOM 1566 O O . PRO A 1 191 ? 77.146 -19.826 -24.527 1.00 47.03 191 PRO A O 1
ATOM 1569 N N . VAL A 1 192 ? 76.714 -18.486 -22.760 1.00 38.03 192 VAL A N 1
ATOM 1570 C CA . VAL A 1 192 ? 78.002 -18.096 -22.124 1.00 38.03 192 VAL A CA 1
ATOM 1571 C C . VAL A 1 192 ? 77.909 -16.622 -21.742 1.00 38.03 192 VAL A C 1
ATOM 1573 O O . VAL A 1 192 ? 77.609 -15.796 -22.629 1.00 38.03 192 VAL A O 1
#

Organism: NCBI:txid1095629

Radius of gyration: 37.07 Å; chains: 1; bounding box: 114×42×103 Å

Foldseek 3Di:
DVVVVVVVVVVVVVVVVVVVVVQPPVNVVVVCVVVVVCVVVVVVLVVLQLVVLLVVLVVLLVVLVVLLVVVVVCCVVVVQVPDPPVVNVVLVVLNVVLVVLSVVLVVVSVVLPDPVSRSVCVVVCSSVSSVVSSVSSVVSSVVSVVSVVVSVVVVVVVVVVVCVVCVPPDDDPPPDDDPPPPPPPPPDDDDD

pLDDT: mean 72.02, std 15.94, range [34.53, 91.31]